Protein 3F75 (pdb70)

InterPro domains:
  IPR000169 Cysteine peptidase, cysteine active site [PS00139] (223-234)
  IPR000668 Peptidase C1A, papain C-terminal [PF00112] (205-420)
  IPR000668 Peptidase C1A, papain C-terminal [PR00705] (223-238)
  IPR000668 Peptidase C1A, papain C-terminal [PR00705] (365-375)
  IPR000668 Peptidase C1A, papain C-terminal [PR00705] (382-388)
  IPR000668 Peptidase C1A, papain C-terminal [SM00645] (205-421)
  IPR013128 Peptidase C1A [PTHR12411] (111-412)
  IPR013201 Cathepsin propeptide inhibitor domain (I29) [PF08246] (117-173)
  IPR013201 Cathepsin propeptide inhibitor domain (I29) [SM00848] (117-173)
  IPR025660 Cysteine peptidase, histidine active site [PS00639] (363-373)
  IPR025661 Cysteine peptidase, asparagine active site [PS00640] (382-401)
  IPR038765 Papain-like cysteine peptidase superfamily [SSF54001] (110-421)
  IPR039417 Papain-like cysteine endopeptidase [cd02248] (206-420)

CATH classification: 3.90.70.10

Secondary structure (DSSP, 8-state):
--GGGS-S-EEHHHHT--PPP-B--SSS-HHHHHHHHHHHHHHHHHHS----B-HHHHHHH-GGGT--GGG-B-HHHHHHHHHHHT-B-BTTTS---SS-----GGGS---B--SEEEEPPSS-HHHHHHHHHHS-EEEEE---SHHHHTEEEEEE---------EEEEEEEEEEETTTTEEEEEEE-SB-TTSTBTTEEEEES-S-TT-GGGTTSS-EEEE-/--HHHHHHHHHHHHHHHT---SSHHHHHHHHHHHHHHHHHHHHHHTS--SEEE---TTTT--HHHHHHHS--B--

Organism: Toxoplasma gondii (NCBI:txid5811)

Sequence (298 aa):
VLPSELPAGVDWRSRGCVTPVKDQRDDCGSCWAFSTTGALEGAHCAKTGKLVSLSEQELMDCSRAEGNQSCSGGEMNDAFQYVLDSGGICSEDAYPYLARDEECRAQSCEKVVKILGFKDVPRRSEAAMKAALAKSPVSIAIEADQMPFQFYHEGVFDASCGTDLDHGVLLVGYGTDKESKKDFWIMKNSWGTGWGRDGYMYMAMHKGEEGQCGLLLDASFPVMWKEAHFQDAFSSFQAMYAKSYATEEEKQRRYAIFKNNLVYIHTHNQQGYSYSLKMNHFGDLSRDEFRRKYLGFKK

Radius of gyration: 19.29 Å; Cα contacts (8 Å, |Δi|>4): 689; chains: 2; bounding box: 53×32×61 Å

B-factor: mean 20.44, std 8.4, range [4.08, 55.64]

Nearest PDB structures (foldseek):
  3f75-assembly1_A  TM=1.005E+00  e=5.964E-56  Toxoplasma gondii RH
  3hha-assembly2_B  TM=9.569E-01  e=5.686E-32  Homo sapiens
  2yj9-assembly1_A  TM=9.434E-01  e=2.733E-32  Homo sapiens
  8qkb-assembly1_C  TM=9.410E-01  e=6.497E-32  Homo sapiens
  3iv2-assembly2_B  TM=9.292E-01  e=2.707E-30  Homo sapiens

Foldseek 3Di:
DPLVPFDQKFFLVVVVQADAAAALPQFQQQQLVLQQRQQQWLVCLVPVDGFAFESLLLLQPQVVLPAHRRVYDHNQSSQVVCAVVFATFGCVQHPHDSDYDHHDRVSGDGDTGFPHKWWQPAQDLSSVSVVLSRTKKKFWFDQPDPCNVAAAEDEAEDDAAQPTRGIWIWRMWHADPVVRFTWTKIAGNRALVHYPRRIHTYGRPPGRLGGRSGRPTMMHTHD/DDVVVLVVVVVVLCVVLVDDDPDPVLVVLLSVQLVVQVVVQVVVQVPDDPDHDDDDNCSSPDPVRCVVPVDDDDD

Structure (mmCIF, N/CA/C/O backbone):
data_3F75
#
_entry.id   3F75
#
_cell.length_a   65.621
_cell.length_b   65.621
_cell.length_c   149.772
_cell.angle_alpha   90.00
_cell.angle_beta   90.00
_cell.angle_gamma   90.00
#
_symmetry.space_group_name_H-M   'P 43 21 2'
#
loop_
_entity.id
_entity.type
_entity.pdbx_description
1 polymer 'Cathepsin L Protease'
2 polymer 'Cathepsin L Propeptide'
3 non-polymer 'CHLORIDE ION'
4 non-polymer 'BROMIDE ION'
5 non-polymer 1,2-ETHANEDIOL
6 water water
#
loop_
_atom_site.group_PDB
_atom_site.id
_atom_site.type_symbol
_atom_site.label_atom_id
_atom_site.label_alt_id
_atom_site.label_comp_id
_atom_site.label_asym_id
_atom_site.label_entity_id
_atom_site.label_seq_id
_atom_site.pdbx_PDB_ins_code
_atom_site.Cartn_x
_atom_site.Cartn_y
_atom_site.Cartn_z
_atom_site.occupancy
_atom_site.B_iso_or_equiv
_atom_site.auth_seq_id
_atom_site.auth_comp_id
_atom_site.auth_asym_id
_atom_site.auth_atom_id
_atom_site.pdbx_PDB_model_num
ATOM 1 N N . VAL A 1 2 ? 29.493 19.038 67.014 1.00 45.20 2 VAL A N 1
ATOM 2 C CA . VAL A 1 2 ? 30.362 20.127 66.479 1.00 44.79 2 VAL A CA 1
ATOM 3 C C . VAL A 1 2 ? 31.842 19.815 66.748 1.00 43.78 2 VAL A C 1
ATOM 4 O O . VAL A 1 2 ? 32.686 20.069 65.886 1.00 45.01 2 VAL A O 1
ATOM 8 N N . LEU A 1 3 ? 32.157 19.267 67.926 1.00 41.14 3 LEU A N 1
ATOM 9 C CA . LEU A 1 3 ? 33.540 18.860 68.225 1.00 38.69 3 LEU A CA 1
ATOM 10 C C . LEU A 1 3 ? 33.922 17.680 67.329 1.00 35.68 3 LEU A C 1
ATOM 11 O O . LEU A 1 3 ? 33.095 16.797 67.091 1.00 34.35 3 LEU A O 1
ATOM 16 N N . PRO A 1 4 ? 35.172 17.660 66.826 1.00 32.66 4 PRO A N 1
ATOM 17 C CA . PRO A 1 4 ? 35.555 16.632 65.840 1.00 30.62 4 PRO A CA 1
ATOM 18 C C . PRO A 1 4 ? 35.537 15.223 66.425 1.00 27.73 4 PRO A C 1
ATOM 19 O O . PRO A 1 4 ? 35.240 14.263 65.714 1.00 24.32 4 PRO A O 1
ATOM 23 N N . SER A 1 5 ? 35.837 15.113 67.720 1.00 27.06 5 SER A N 1
ATOM 24 C CA . SER A 1 5 ? 35.727 13.848 68.446 1.00 27.62 5 SER A CA 1
ATOM 25 C C . SER A 1 5 ? 34.300 13.302 68.408 1.00 26.71 5 SER A C 1
ATOM 26 O O . SER A 1 5 ? 34.091 12.086 68.426 1.00 28.65 5 SER A O 1
ATOM 29 N N . GLU A 1 6 ? 33.325 14.205 68.341 1.00 24.05 6 GLU A N 1
ATOM 30 C CA . GLU A 1 6 ? 31.920 13.827 68.291 1.00 23.32 6 GLU A CA 1
ATOM 31 C C . GLU A 1 6 ? 31.494 13.324 66.911 1.00 23.42 6 GLU A C 1
ATOM 32 O O . GLU A 1 6 ? 30.429 12.725 66.780 1.00 25.56 6 GLU A O 1
ATOM 38 N N . LEU A 1 7 ? 32.312 13.565 65.892 1.00 19.64 7 LEU A N 1
ATOM 39 C CA . LEU A 1 7 ? 32.057 13.024 64.559 1.00 19.71 7 LEU A CA 1
ATOM 40 C C . LEU A 1 7 ? 32.627 11.611 64.467 1.00 19.25 7 LEU A C 1
ATOM 41 O O . LEU A 1 7 ? 33.673 11.334 65.029 1.00 18.65 7 LEU A O 1
ATOM 46 N N . PRO A 1 8 ? 31.948 10.713 63.752 1.00 19.02 8 PRO A N 1
ATOM 47 C CA . PRO A 1 8 ? 32.544 9.394 63.574 1.00 20.30 8 PRO A CA 1
ATOM 48 C C . PRO A 1 8 ? 33.873 9.400 62.788 1.00 20.08 8 PRO A C 1
ATOM 49 O O . PRO A 1 8 ? 34.112 10.286 61.960 1.00 19.15 8 PRO A O 1
ATOM 53 N N . ALA A 1 9 ? 34.722 8.408 63.072 1.00 19.25 9 ALA A N 1
ATOM 54 C CA . ALA A 1 9 ? 35.964 8.192 62.326 1.00 18.65 9 ALA A CA 1
ATOM 55 C C . ALA A 1 9 ? 35.702 8.022 60.823 1.00 17.24 9 ALA A C 1
ATOM 56 O O . ALA A 1 9 ? 36.422 8.548 59.991 1.00 18.44 9 ALA A O 1
ATOM 58 N N . GLY A 1 10 ? 34.670 7.260 60.487 1.00 17.68 10 GLY A N 1
ATOM 59 C CA . GLY A 1 10 ? 34.244 7.102 59.105 1.00 18.16 10 GLY A CA 1
ATOM 60 C C . GLY A 1 10 ? 32.743 7.271 58.934 1.00 18.14 10 GLY A C 1
ATOM 61 O O . GLY A 1 10 ? 31.957 7.105 59.881 1.00 15.18 10 GLY A O 1
ATOM 62 N N . VAL A 1 11 ? 32.354 7.584 57.704 1.00 16.58 11 VAL A N 1
ATOM 63 C CA . VAL A 1 11 ? 30.962 7.561 57.311 1.00 14.47 11 VAL A CA 1
ATOM 64 C C . VAL A 1 11 ? 30.894 6.956 55.932 1.00 15.11 11 VAL A C 1
ATOM 65 O O . VAL A 1 11 ? 31.666 7.328 55.051 1.00 14.63 11 VAL A O 1
ATOM 69 N N . ASP A 1 12 ? 29.973 6.018 55.746 1.00 13.02 12 ASP A N 1
ATOM 70 C CA . ASP A 1 12 ? 29.693 5.500 54.414 1.00 13.39 12 ASP A CA 1
ATOM 71 C C . ASP A 1 12 ? 28.207 5.164 54.311 1.00 14.79 12 ASP A C 1
ATOM 72 O O . ASP A 1 12 ? 27.763 4.148 54.825 1.00 14.31 12 ASP A O 1
ATOM 77 N N . TRP A 1 13 ? 27.445 6.045 53.654 1.00 15.41 13 TRP A N 1
ATOM 78 C CA . TRP A 1 13 ? 26.008 5.854 53.479 1.00 15.39 13 TRP A CA 1
ATOM 79 C C . TRP A 1 13 ? 25.668 4.622 52.625 1.00 15.26 13 TRP A C 1
ATOM 80 O O . TRP A 1 13 ? 24.581 4.046 52.738 1.00 18.24 13 TRP A O 1
ATOM 91 N N . ARG A 1 14 ? 26.616 4.180 51.814 1.00 17.04 14 ARG A N 1
ATOM 92 C CA . ARG A 1 14 ? 26.421 2.973 51.030 1.00 16.95 14 ARG A CA 1
ATOM 93 C C . ARG A 1 14 ? 26.155 1.779 51.925 1.00 18.55 14 ARG A C 1
ATOM 94 O O . ARG A 1 14 ? 25.210 1.020 51.678 1.00 16.67 14 ARG A O 1
ATOM 102 N N . SER A 1 15 ? 26.969 1.613 52.971 1.00 17.85 15 SER A N 1
ATOM 103 C CA . SER A 1 15 ? 26.843 0.431 53.818 1.00 17.42 15 SER A CA 1
ATOM 104 C C . SER A 1 15 ? 25.720 0.614 54.844 1.00 20.27 15 SER A C 1
ATOM 105 O O . SER A 1 15 ? 25.356 -0.331 55.535 1.00 21.40 15 SER A O 1
ATOM 108 N N . ARG A 1 16 ? 25.175 1.824 54.944 1.00 20.40 16 ARG A N 1
ATOM 109 C CA . ARG A 1 16 ? 23.947 2.048 55.720 1.00 22.25 16 ARG A CA 1
ATOM 110 C C . ARG A 1 16 ? 22.699 1.710 54.893 1.00 21.10 16 ARG A C 1
ATOM 111 O O . ARG A 1 16 ? 21.609 1.604 55.444 1.00 24.16 16 ARG A O 1
ATOM 119 N N . GLY A 1 17 ? 22.863 1.576 53.574 1.00 19.87 17 GLY A N 1
ATOM 120 C CA . GLY A 1 17 ? 21.779 1.207 52.658 1.00 18.98 17 GLY A CA 1
ATOM 121 C C . GLY A 1 17 ? 21.046 2.390 52.044 1.00 18.65 17 GLY A C 1
ATOM 122 O O . GLY A 1 17 ? 19.934 2.241 51.552 1.00 17.88 17 GLY A O 1
ATOM 123 N N . CYS A 1 18 ? 21.675 3.566 52.057 1.00 17.51 18 CYS A N 1
ATOM 124 C CA . CYS A 1 18 ? 21.030 4.786 51.634 1.00 18.60 18 CYS A CA 1
ATOM 125 C C . CYS A 1 18 ? 21.551 5.320 50.310 1.00 18.12 18 CYS A C 1
ATOM 126 O O . CYS A 1 18 ? 21.378 6.497 50.026 1.00 19.77 18 CYS A O 1
ATOM 129 N N . VAL A 1 19 ? 22.183 4.470 49.504 1.00 18.62 19 VAL A N 1
ATOM 130 C CA . VAL A 1 19 ? 22.699 4.901 48.199 1.00 16.50 19 VAL A CA 1
ATOM 131 C C . VAL A 1 19 ? 22.250 3.952 47.090 1.00 17.08 19 VAL A C 1
ATOM 132 O O . VAL A 1 19 ? 22.474 2.744 47.155 1.00 17.61 19 VAL A O 1
ATOM 136 N N . THR A 1 20 ? 21.597 4.504 46.073 1.00 20.49 20 THR A N 1
ATOM 137 C CA . THR A 1 20 ? 21.144 3.697 44.940 1.00 18.64 20 THR A CA 1
ATOM 138 C C . THR A 1 20 ? 22.350 3.250 44.114 1.00 19.52 20 THR A C 1
ATOM 139 O O . THR A 1 20 ? 23.449 3.820 44.245 1.00 20.54 20 THR A O 1
ATOM 143 N N . PRO A 1 21 ? 22.162 2.223 43.263 1.00 17.62 21 PRO A N 1
ATOM 144 C CA . PRO A 1 21 ? 23.279 1.784 42.438 1.00 19.53 21 PRO A CA 1
ATOM 145 C C . PRO A 1 21 ? 23.778 2.916 41.574 1.00 18.84 21 PRO A C 1
ATOM 146 O O . PRO A 1 21 ? 23.029 3.859 41.297 1.00 22.05 21 PRO A O 1
ATOM 150 N N . VAL A 1 22 ? 25.023 2.831 41.146 1.00 16.66 22 VAL A N 1
ATOM 151 C CA . VAL A 1 22 ? 25.602 3.891 40.327 1.00 16.43 22 VAL A CA 1
ATOM 152 C C . VAL A 1 22 ? 24.836 4.030 38.997 1.00 15.91 22 VAL A C 1
ATOM 153 O O . VAL A 1 22 ? 24.499 3.029 38.359 1.00 19.92 22 VAL A O 1
ATOM 157 N N . LYS A 1 23 ? 24.547 5.267 38.621 1.00 16.45 23 LYS A N 1
ATOM 158 C CA . LYS A 1 23 ? 23.816 5.583 37.393 1.00 17.86 23 LYS A CA 1
ATOM 159 C C . LYS A 1 23 ? 24.770 6.175 36.325 1.00 19.39 23 LYS A C 1
ATOM 160 O O . LYS A 1 23 ? 25.948 6.479 36.607 1.00 15.05 23 LYS A O 1
ATOM 166 N N . ASP A 1 24 ? 24.263 6.309 35.097 1.00 18.68 24 ASP A N 1
ATOM 167 C CA . ASP A 1 24 ? 25.066 6.796 33.983 1.00 18.87 24 ASP A CA 1
ATOM 168 C C . ASP A 1 24 ? 24.319 7.850 33.176 1.00 19.08 24 ASP A C 1
ATOM 169 O O . ASP A 1 24 ? 23.332 7.548 32.483 1.00 16.63 24 ASP A O 1
ATOM 174 N N . GLN A 1 25 ? 24.806 9.082 33.262 1.00 16.36 25 GLN A N 1
ATOM 175 C CA . GLN A 1 25 ? 24.198 10.213 32.547 1.00 17.02 25 GLN A CA 1
ATOM 176 C C . GLN A 1 25 ? 24.375 10.094 31.029 1.00 18.52 25 GLN A C 1
ATOM 177 O O . GLN A 1 25 ? 23.585 10.644 30.271 1.00 19.72 25 GLN A O 1
ATOM 183 N N . ARG A 1 26 ? 25.399 9.360 30.593 1.00 16.99 26 ARG A N 1
ATOM 184 C CA . ARG A 1 26 ? 25.708 9.212 29.164 1.00 19.16 26 ARG A CA 1
ATOM 185 C C . ARG A 1 26 ? 26.000 10.585 28.542 1.00 17.81 26 ARG A C 1
ATOM 186 O O . ARG A 1 26 ? 26.467 11.475 29.235 1.00 17.13 26 ARG A O 1
ATOM 194 N N A ASP A 1 27 ? 25.788 10.749 27.239 0.50 18.28 27 ASP A N 1
ATOM 195 N N B ASP A 1 27 ? 25.649 10.733 27.270 0.50 20.23 27 ASP A N 1
ATOM 196 C CA A ASP A 1 27 ? 26.232 11.957 26.546 0.50 16.82 27 ASP A CA 1
ATOM 197 C CA B ASP A 1 27 ? 26.026 11.857 26.447 0.50 20.17 27 ASP A CA 1
ATOM 198 C C A ASP A 1 27 ? 25.189 13.068 26.658 0.50 18.77 27 ASP A C 1
ATOM 199 C C B ASP A 1 27 ? 25.067 13.024 26.661 0.50 20.69 27 ASP A C 1
ATOM 200 O O A ASP A 1 27 ? 24.572 13.473 25.673 0.50 20.01 27 ASP A O 1
ATOM 201 O O B ASP A 1 27 ? 24.361 13.428 25.735 0.50 22.03 27 ASP A O 1
ATOM 210 N N 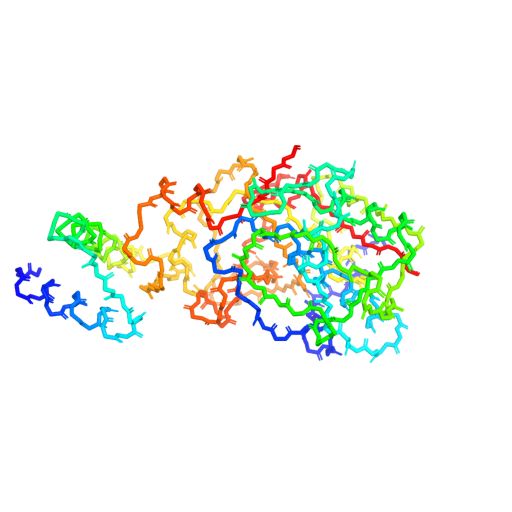. CYS A 1 28 ? 25.029 13.558 27.879 1.00 19.17 28 CYS A N 1
ATOM 211 C CA . CYS A 1 28 ? 24.066 14.603 28.207 1.00 18.54 28 CYS A CA 1
ATOM 212 C C . CYS A 1 28 ? 24.604 15.316 29.440 1.00 19.05 28 CYS A C 1
ATOM 213 O O . CYS A 1 28 ? 25.063 14.653 30.395 1.00 20.73 28 CYS A O 1
ATOM 216 N N . GLY A 1 29 ? 24.583 16.647 29.424 1.00 18.23 29 GLY A N 1
ATOM 217 C CA . GLY A 1 29 ? 25.162 17.449 30.520 1.00 19.71 29 GLY A CA 1
ATOM 218 C C . GLY A 1 29 ? 24.246 17.511 31.731 1.00 18.83 29 GLY A C 1
ATOM 219 O O . GLY A 1 29 ? 23.892 18.601 32.190 1.00 24.31 29 GLY A O 1
ATOM 220 N N . SER A 1 30 ? 23.866 16.343 32.249 1.00 20.18 30 SER A N 1
ATOM 221 C CA . SER A 1 30 ? 22.802 16.234 33.256 1.00 18.45 30 SER A CA 1
ATOM 222 C C . SER A 1 30 ? 23.352 15.916 34.653 1.00 18.70 30 SER A C 1
ATOM 223 O O . SER A 1 30 ? 22.588 15.552 35.552 1.00 18.58 30 SER A O 1
ATOM 226 N N . CYS A 1 31 ? 24.657 16.092 34.860 1.00 17.87 31 CYS A N 1
ATOM 227 C CA . CYS A 1 31 ? 25.278 15.671 36.132 1.00 19.03 31 CYS A CA 1
ATOM 228 C C . CYS A 1 31 ? 24.557 16.296 37.330 1.00 19.35 31 CYS A C 1
ATOM 229 O O . CYS A 1 31 ? 24.337 15.639 38.349 1.00 17.81 31 CYS A O 1
ATOM 232 N N . TRP A 1 32 ? 24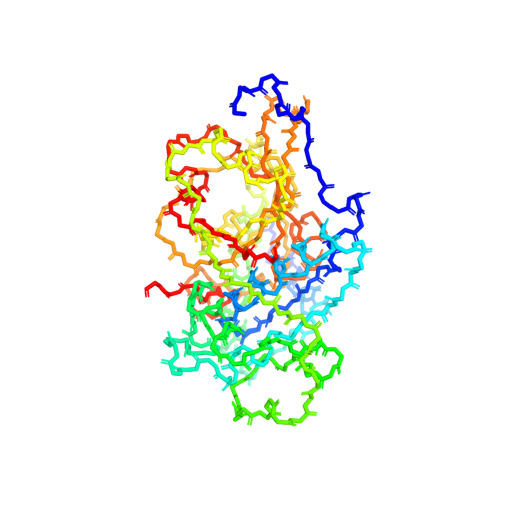.178 17.564 37.184 1.00 18.92 32 TRP A N 1
ATOM 233 C CA . TRP A 1 32 ? 23.499 18.313 38.250 1.00 18.89 32 TRP A CA 1
ATOM 234 C C . TRP A 1 32 ? 22.232 17.586 38.757 1.00 18.53 32 TRP A C 1
ATOM 235 O O . TRP A 1 32 ? 21.926 17.588 39.954 1.00 18.25 32 TRP A O 1
ATOM 246 N N . ALA A 1 33 ? 21.511 16.950 37.840 1.00 18.92 33 ALA A N 1
ATOM 247 C CA . ALA A 1 33 ? 20.291 16.216 38.181 1.00 16.48 33 ALA A CA 1
ATOM 248 C C . ALA A 1 33 ? 20.603 14.952 38.962 1.00 16.19 33 ALA A C 1
ATOM 249 O O . ALA A 1 33 ? 19.886 14.610 39.888 1.00 16.37 33 ALA A O 1
ATOM 251 N N . PHE A 1 34 ? 21.679 14.259 38.583 1.00 16.01 34 PHE A N 1
ATOM 252 C CA . PHE A 1 34 ? 22.112 13.060 39.299 1.00 16.02 34 PHE A CA 1
ATOM 253 C C . PHE A 1 34 ? 22.638 13.374 40.690 1.00 18.23 34 PHE A C 1
ATOM 254 O O . PHE A 1 34 ? 22.391 12.627 41.637 1.00 18.36 34 PHE A O 1
ATOM 262 N N . SER A 1 35 ? 23.380 14.470 40.816 1.00 17.83 35 SER A N 1
ATOM 263 C CA . SER A 1 35 ? 23.850 14.906 42.129 1.00 17.76 35 SER A CA 1
ATOM 264 C C . SER A 1 35 ? 22.643 15.193 43.036 1.00 19.54 35 SER A C 1
ATOM 265 O O . SER A 1 35 ? 22.637 14.803 44.220 1.00 19.28 35 SER A O 1
ATOM 268 N N . THR A 1 36 ? 21.622 15.859 42.472 1.00 19.15 36 THR A N 1
ATOM 269 C CA . THR A 1 36 ? 20.402 16.190 43.209 1.00 16.80 36 THR A CA 1
ATOM 270 C C . THR A 1 36 ? 19.618 14.945 43.633 1.00 18.15 36 THR A C 1
ATOM 271 O O . THR A 1 36 ? 19.253 14.797 44.808 1.00 16.81 36 THR A O 1
ATOM 275 N N . THR A 1 37 ? 19.328 14.049 42.688 1.00 18.57 37 THR A N 1
ATOM 276 C CA . THR A 1 37 ? 18.579 12.855 43.048 1.00 16.46 37 THR A CA 1
ATOM 277 C C . THR A 1 37 ? 19.347 12.024 44.081 1.00 18.40 37 THR A C 1
ATOM 278 O O . THR A 1 37 ? 18.744 11.499 45.013 1.00 16.69 37 THR A O 1
ATOM 282 N N . GLY A 1 38 ? 20.670 11.937 43.954 1.00 19.67 38 GLY A N 1
ATOM 283 C CA . GLY A 1 38 ? 21.461 11.170 44.918 1.00 17.68 38 GLY A CA 1
ATOM 284 C C . GLY A 1 38 ? 21.353 11.765 46.315 1.00 18.57 38 GLY A C 1
ATOM 285 O O . GLY A 1 38 ? 21.230 11.041 47.299 1.00 17.01 38 GLY A O 1
ATOM 286 N N . ALA A 1 39 ? 21.361 13.092 46.408 1.00 19.06 39 ALA A N 1
ATOM 287 C CA . ALA A 1 39 ? 21.235 13.750 47.711 1.00 20.70 39 ALA A CA 1
ATOM 288 C C . ALA A 1 39 ? 19.837 13.512 48.287 1.00 20.32 39 ALA A C 1
ATOM 289 O O . ALA A 1 39 ? 19.685 13.294 49.483 1.00 19.20 39 ALA A O 1
ATOM 291 N N . LEU A 1 40 ? 18.821 13.545 47.430 1.00 20.11 40 LEU A N 1
ATOM 292 C CA . LEU A 1 40 ? 17.448 13.348 47.876 1.00 19.41 40 LEU A CA 1
ATOM 293 C C . LEU A 1 40 ? 17.214 11.884 48.275 1.00 20.36 40 LEU A C 1
ATOM 294 O O . LEU A 1 40 ? 16.554 11.610 49.263 1.00 18.02 40 LEU A O 1
ATOM 299 N N . GLU A 1 41 ? 17.746 10.949 47.492 1.00 17.57 41 GLU A N 1
ATOM 300 C CA . GLU A 1 41 ? 17.669 9.529 47.825 1.00 18.45 41 GLU A CA 1
ATOM 301 C C . GLU A 1 41 ? 18.263 9.280 49.209 1.00 18.52 41 GLU A C 1
ATOM 302 O O . GLU A 1 41 ? 17.630 8.643 50.065 1.00 15.39 41 GLU A O 1
ATOM 308 N N . GLY A 1 42 ? 19.443 9.851 49.440 1.00 18.26 42 GLY A N 1
ATOM 309 C CA . GLY A 1 42 ? 20.187 9.663 50.689 1.00 19.51 42 GLY A CA 1
ATOM 310 C C . GLY A 1 42 ? 19.563 10.342 51.894 1.00 21.61 42 GLY A C 1
ATOM 311 O O . GLY A 1 42 ? 19.511 9.765 52.980 1.00 20.55 42 GLY A O 1
ATOM 312 N N . ALA A 1 43 ? 19.072 11.559 51.701 1.00 21.95 43 ALA A N 1
ATOM 313 C CA . ALA A 1 43 ? 18.414 12.293 52.781 1.00 20.43 43 ALA A CA 1
ATOM 314 C C . ALA A 1 43 ? 17.082 11.631 53.186 1.00 19.90 43 ALA A C 1
ATOM 315 O O . ALA A 1 43 ? 16.783 11.515 54.374 1.00 18.33 43 ALA A O 1
ATOM 317 N N . HIS A 1 44 ? 16.295 11.193 52.203 1.00 20.27 44 HIS A N 1
ATOM 318 C CA . HIS A 1 44 ? 15.023 10.512 52.481 1.00 21.22 44 HIS A CA 1
ATOM 319 C C . HIS A 1 44 ? 15.229 9.193 53.228 1.00 20.34 44 HIS A C 1
ATOM 320 O O . HIS A 1 44 ? 14.487 8.855 54.155 1.00 17.82 44 HIS A O 1
ATOM 327 N N . CYS A 1 45 ? 16.233 8.443 52.798 1.00 20.18 45 CYS A N 1
ATOM 328 C CA . CYS A 1 45 ? 16.579 7.178 53.431 1.00 21.11 45 CYS A CA 1
ATOM 329 C C . CYS A 1 45 ? 17.156 7.385 54.840 1.00 21.66 45 CYS A C 1
ATOM 330 O O . CYS A 1 45 ? 16.842 6.629 55.773 1.00 21.49 45 CYS A O 1
ATOM 333 N N . ALA A 1 46 ? 17.983 8.416 54.996 1.00 18.41 46 ALA A N 1
ATOM 334 C CA . ALA A 1 46 ? 18.527 8.761 56.306 1.00 19.90 46 ALA A CA 1
ATOM 335 C C . ALA A 1 46 ? 17.402 9.059 57.285 1.00 20.63 46 ALA A C 1
ATOM 336 O O . ALA A 1 46 ? 17.505 8.760 58.466 1.00 21.88 46 ALA A O 1
ATOM 338 N N . LYS A 1 47 ? 16.316 9.640 56.792 1.00 21.07 47 LYS A N 1
ATOM 339 C CA . LYS A 1 47 ? 15.212 10.017 57.653 1.00 23.40 47 LYS A CA 1
ATOM 340 C C . LYS A 1 47 ? 14.228 8.871 57.888 1.00 24.33 47 LYS A C 1
ATOM 341 O O . LYS A 1 47 ? 13.779 8.660 59.012 1.00 25.31 47 LYS A O 1
ATOM 347 N N . THR A 1 48 ? 13.876 8.152 56.829 1.00 23.93 48 THR A N 1
ATOM 348 C CA . THR A 1 48 ? 12.807 7.151 56.898 1.00 22.21 48 THR A CA 1
ATOM 349 C C . THR A 1 48 ? 13.302 5.709 56.876 1.00 22.66 48 THR A C 1
ATOM 350 O O . THR A 1 48 ? 12.550 4.798 57.181 1.00 21.15 48 THR A O 1
ATOM 354 N N . GLY A 1 49 ? 14.550 5.490 56.481 1.00 23.39 49 GLY A N 1
ATOM 355 C CA . GLY A 1 49 ? 15.057 4.129 56.314 1.00 23.53 49 GLY A CA 1
ATOM 356 C C . GLY A 1 49 ? 14.661 3.502 54.984 1.00 23.79 49 GLY A C 1
ATOM 357 O O . GLY A 1 49 ? 15.005 2.359 54.716 1.00 24.76 49 GLY A O 1
ATOM 358 N N . LYS A 1 50 ? 13.963 4.254 54.138 1.00 23.74 50 LYS A N 1
ATOM 359 C CA . LYS A 1 50 ? 13.534 3.755 52.838 1.00 24.37 50 LYS A CA 1
ATOM 360 C C . LYS A 1 50 ? 14.368 4.371 51.723 1.00 22.33 50 LYS A C 1
ATOM 361 O O . LYS A 1 50 ? 14.527 5.588 51.668 1.00 21.88 50 LYS A O 1
ATOM 367 N N . LEU A 1 51 ? 14.884 3.526 50.831 1.00 21.55 51 LEU A N 1
ATOM 368 C CA . LEU A 1 51 ? 15.640 4.000 49.662 1.00 20.24 51 LEU A CA 1
ATOM 369 C C . LEU A 1 51 ? 14.768 3.913 48.424 1.00 18.20 51 LEU A C 1
ATOM 370 O O . LEU A 1 51 ? 14.363 2.825 48.031 1.00 19.04 51 LEU A O 1
ATOM 375 N N . VAL A 1 52 ? 14.472 5.065 47.828 1.00 19.06 52 VAL A N 1
ATOM 376 C CA . VAL A 1 52 ? 13.696 5.146 46.600 1.00 20.36 52 VAL A CA 1
ATOM 377 C C . VAL A 1 52 ? 14.533 5.864 45.546 1.00 19.34 52 VAL A C 1
ATOM 378 O O . VAL A 1 52 ? 14.992 6.986 45.774 1.00 23.86 52 VAL A O 1
ATOM 382 N N . SER A 1 53 ? 14.743 5.220 44.404 1.00 18.93 53 SER A N 1
ATOM 383 C CA . SER A 1 53 ? 15.497 5.826 43.314 1.00 20.00 53 SER A CA 1
ATOM 384 C C . SER A 1 53 ? 14.619 6.857 42.609 1.00 20.45 53 SER A C 1
ATOM 385 O O . SER A 1 53 ? 13.466 6.570 42.252 1.00 16.51 53 SER A O 1
ATOM 388 N N . LEU A 1 54 ? 15.169 8.049 42.397 1.00 19.97 54 LEU A N 1
ATOM 389 C CA . LEU A 1 54 ? 14.369 9.196 41.957 1.00 20.67 54 LEU A CA 1
ATOM 390 C C . LEU A 1 54 ? 14.722 9.618 40.535 1.00 21.69 54 LEU A C 1
ATOM 391 O O . LEU A 1 54 ? 15.736 9.179 39.977 1.00 18.71 54 LEU A O 1
ATOM 396 N N . SER A 1 55 ? 13.881 10.485 39.970 1.00 20.59 55 SER A N 1
ATOM 397 C CA . SER A 1 55 ? 13.925 10.831 38.543 1.00 19.93 55 SER A CA 1
ATOM 398 C C . SER A 1 55 ? 14.822 12.038 38.232 1.00 20.80 55 SER A C 1
ATOM 399 O O . SER A 1 55 ? 14.509 13.170 38.609 1.00 24.56 55 SER A O 1
ATOM 402 N N . GLU A 1 56 ? 15.920 11.797 37.513 1.00 20.02 56 GLU A N 1
ATOM 403 C CA . GLU A 1 56 ? 16.731 12.890 36.969 1.00 19.12 56 GLU A CA 1
ATOM 404 C C . GLU A 1 56 ? 16.015 13.549 35.782 1.00 19.02 56 GLU A C 1
ATOM 405 O O . GLU A 1 56 ? 16.158 14.746 35.561 1.00 19.50 56 GLU A O 1
ATOM 411 N N . GLN A 1 57 ? 15.279 12.750 35.005 1.00 19.71 57 GLN A N 1
ATOM 412 C CA . GLN A 1 57 ? 14.658 13.237 33.769 1.00 19.58 57 GLN A CA 1
ATOM 413 C C . GLN A 1 57 ? 13.605 14.306 34.085 1.00 20.72 57 GLN A C 1
ATOM 414 O O . GLN A 1 57 ? 13.469 15.291 33.355 1.00 21.22 57 GLN A O 1
ATOM 420 N N . GLU A 1 58 ? 12.879 14.113 35.185 1.00 20.13 58 GLU A N 1
ATOM 421 C CA . GLU A 1 58 ? 11.894 15.086 35.633 1.00 22.24 58 GLU A CA 1
ATOM 422 C C . GLU A 1 58 ? 12.593 16.420 35.895 1.00 21.59 58 GLU A C 1
ATOM 423 O O . GLU A 1 58 ? 12.138 17.475 35.458 1.00 20.13 58 GLU A O 1
ATOM 429 N N . LEU A 1 59 ? 13.712 16.370 36.600 1.00 20.04 59 LEU A N 1
ATOM 430 C CA . LEU A 1 59 ? 14.449 17.597 36.898 1.00 19.35 59 LEU A CA 1
ATOM 431 C C . LEU A 1 59 ? 14.835 18.286 35.595 1.00 20.13 59 LEU A C 1
ATOM 432 O O . LEU A 1 59 ? 14.612 19.478 35.429 1.00 21.20 59 LEU A O 1
ATOM 437 N N . MET A 1 60 ? 15.364 17.511 34.651 1.00 20.10 60 MET A N 1
ATOM 438 C CA . MET A 1 60 ? 15.802 18.057 33.376 1.00 20.10 60 MET A CA 1
ATOM 439 C C . MET A 1 60 ? 14.658 18.697 32.607 1.00 20.62 60 MET A C 1
ATOM 440 O O . MET A 1 60 ? 14.802 19.807 32.112 1.00 17.09 60 MET A O 1
ATOM 445 N N . ASP A 1 61 ? 13.541 17.978 32.505 1.00 21.17 61 ASP A N 1
ATOM 446 C CA . ASP A 1 61 ? 12.408 18.401 31.696 1.00 22.03 61 ASP A CA 1
ATOM 447 C C . ASP A 1 61 ? 11.641 19.556 32.333 1.00 22.78 61 ASP A C 1
ATOM 448 O O . ASP A 1 61 ? 11.123 20.415 31.622 1.00 22.87 61 ASP A O 1
ATOM 453 N N . CYS A 1 62 ? 11.578 19.581 33.663 1.00 21.28 62 CYS A N 1
ATOM 454 C CA . CYS A 1 62 ? 10.599 20.421 34.364 1.00 21.70 62 CYS A CA 1
ATOM 455 C C . CYS A 1 62 ? 11.133 21.614 35.174 1.00 22.21 62 CYS A C 1
ATOM 456 O O . CYS A 1 62 ? 10.334 22.431 35.638 1.00 17.63 62 CYS A O 1
ATOM 459 N N . SER A 1 63 ? 12.449 21.727 35.343 1.00 18.45 63 SER A N 1
ATOM 460 C CA . SER A 1 63 ? 13.028 22.779 36.199 1.00 20.23 63 SER A CA 1
ATOM 461 C C . SER A 1 63 ? 13.646 23.961 35.446 1.00 19.71 63 SER A C 1
ATOM 462 O O . SER A 1 63 ? 14.478 24.680 36.007 1.00 18.97 63 SER A O 1
ATOM 465 N N . ARG A 1 64 ? 13.227 24.207 34.207 1.00 18.62 64 ARG A N 1
ATOM 466 C CA . ARG A 1 64 ? 13.832 25.301 33.433 1.00 19.27 64 ARG A CA 1
ATOM 467 C C . ARG A 1 64 ? 13.476 26.660 34.044 1.00 20.35 64 ARG A C 1
ATOM 468 O O . ARG A 1 64 ? 14.297 27.581 34.028 1.00 19.87 64 ARG A O 1
ATOM 476 N N . ALA A 1 65 ? 12.276 26.766 34.627 1.00 19.83 65 ALA A N 1
ATOM 477 C CA . ALA A 1 65 ? 11.858 27.988 35.319 1.00 21.65 65 ALA A CA 1
ATOM 478 C C . ALA A 1 65 ? 12.850 28.376 36.411 1.00 23.80 65 ALA A C 1
ATOM 479 O O . ALA A 1 65 ? 13.104 29.557 36.626 1.00 24.55 65 ALA A O 1
ATOM 481 N N . GLU A 1 66 ? 13.422 27.381 37.090 1.00 24.69 66 GLU A N 1
ATOM 482 C CA . GLU A 1 66 ? 14.373 27.634 38.179 1.00 25.25 66 GLU A CA 1
ATOM 483 C C . GLU A 1 66 ? 15.806 27.880 37.699 1.00 24.40 66 GLU A C 1
ATOM 484 O O . GLU A 1 66 ? 16.678 28.168 38.512 1.00 23.39 66 GLU A O 1
ATOM 490 N N . GLY A 1 67 ? 16.049 27.763 36.391 1.00 23.60 67 GLY A N 1
ATOM 491 C CA . GLY A 1 67 ? 17.351 28.107 35.815 1.00 22.99 67 GLY A CA 1
ATOM 492 C C . GLY A 1 67 ? 18.111 26.976 35.134 1.00 23.88 67 GLY A C 1
ATOM 493 O O . GLY A 1 67 ? 19.111 27.217 34.476 1.00 22.19 67 GLY A O 1
ATOM 494 N N . ASN A 1 68 ? 17.638 25.748 35.275 1.00 22.74 68 ASN A N 1
ATOM 495 C CA . ASN A 1 68 ? 18.332 24.605 34.700 1.00 24.65 68 ASN A CA 1
ATOM 496 C C . ASN A 1 68 ? 18.017 24.462 33.220 1.00 26.90 68 ASN A C 1
ATOM 497 O O . ASN A 1 68 ? 16.965 24.931 32.747 1.00 24.97 68 ASN A O 1
ATOM 502 N N . GLN A 1 69 ? 18.945 23.836 32.495 1.00 25.34 69 GLN A N 1
ATOM 503 C CA . GLN A 1 69 ? 18.844 23.704 31.046 1.00 25.62 69 GLN A CA 1
ATOM 504 C C . GLN A 1 69 ? 19.074 22.271 30.568 1.00 26.20 69 GLN A C 1
ATOM 505 O O . GLN A 1 69 ? 19.738 22.051 29.550 1.00 26.41 69 GLN A O 1
ATOM 511 N N . SER A 1 70 ? 18.524 21.304 31.300 1.00 23.90 70 SER A N 1
ATOM 512 C CA . SER A 1 70 ? 18.514 19.907 30.865 1.00 23.11 70 SER A CA 1
ATOM 513 C C . SER A 1 70 ? 19.938 19.419 30.504 1.00 22.10 70 SER A C 1
ATOM 514 O O . SER A 1 70 ? 20.849 19.558 31.325 1.00 19.49 70 SER A O 1
ATOM 517 N N . CYS A 1 71 ? 20.131 18.866 29.303 1.00 19.85 71 CYS A N 1
ATOM 518 C CA . CYS A 1 71 ? 21.440 18.344 28.877 1.00 20.68 71 CYS A CA 1
ATOM 519 C C . CYS A 1 71 ? 22.472 19.442 28.601 1.00 20.54 71 CYS A C 1
ATOM 520 O O . CYS A 1 71 ? 23.654 19.140 28.386 1.00 21.32 71 CYS A O 1
ATOM 523 N N . SER A 1 72 ? 22.034 20.701 28.573 1.00 18.43 72 SER A N 1
ATOM 524 C CA . SER A 1 72 ? 22.955 21.822 28.417 1.00 20.72 72 SER A CA 1
ATOM 525 C C . SER A 1 72 ? 23.494 22.332 29.740 1.00 22.68 72 SER A C 1
ATOM 526 O O . SER A 1 72 ? 24.264 23.280 29.749 1.00 25.22 72 SER A O 1
ATOM 529 N N . GLY A 1 73 ? 23.081 21.723 30.853 1.00 20.67 73 GLY A N 1
ATOM 530 C CA . GLY A 1 73 ? 23.689 22.003 32.145 1.00 21.36 73 GLY A CA 1
ATOM 531 C C . GLY A 1 73 ? 22.724 22.634 33.123 1.00 23.21 73 GLY A C 1
ATOM 532 O O . GLY A 1 73 ? 21.628 23.045 32.746 1.00 21.98 73 GLY A O 1
ATOM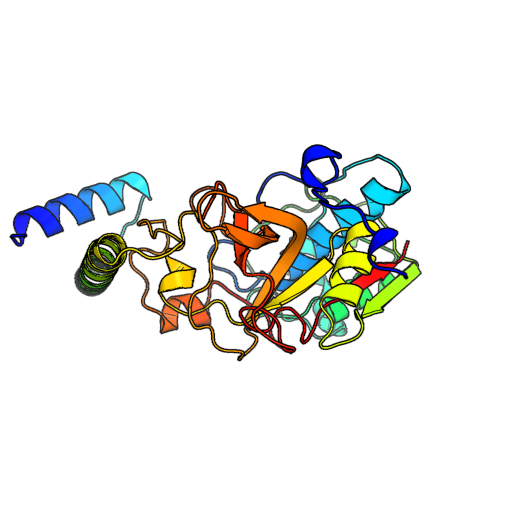 533 N N . GLY A 1 74 ? 23.136 22.687 34.390 1.00 24.39 74 GLY A N 1
ATOM 534 C CA . GLY A 1 74 ? 22.281 23.168 35.473 1.00 22.99 74 GLY A CA 1
ATOM 535 C C . GLY A 1 74 ? 23.012 23.150 36.803 1.00 24.29 74 GLY A C 1
ATOM 536 O O . GLY A 1 74 ? 24.226 22.968 36.850 1.00 24.93 74 GLY A O 1
ATOM 537 N N . GLU A 1 75 ? 22.284 23.346 37.893 1.00 22.94 75 GLU A N 1
ATOM 538 C CA . GLU A 1 75 ? 22.907 23.313 39.203 1.00 23.64 75 GLU A CA 1
ATOM 539 C C . GLU A 1 75 ? 21.984 22.747 40.271 1.00 23.11 75 GLU A C 1
ATOM 540 O O . GLU A 1 75 ? 20.752 22.773 40.137 1.00 19.83 75 GLU A O 1
ATOM 546 N N . MET A 1 76 ? 22.595 22.203 41.322 1.00 19.50 76 MET A N 1
ATOM 547 C CA . MET A 1 76 ? 21.855 21.421 42.307 1.00 21.31 76 MET A CA 1
ATOM 548 C C . MET A 1 76 ? 20.854 22.279 43.089 1.00 21.96 76 MET A C 1
ATOM 549 O O . MET A 1 76 ? 19.729 21.843 43.358 1.00 21.05 76 MET A O 1
ATOM 554 N N . ASN A 1 77 ? 21.240 23.492 43.440 1.00 18.48 77 ASN A N 1
ATOM 555 C CA . ASN A 1 77 ? 20.337 24.324 44.231 1.00 22.28 77 ASN A CA 1
ATOM 556 C C . ASN A 1 77 ? 19.097 24.760 43.456 1.00 20.11 77 ASN A C 1
ATOM 557 O O . ASN A 1 77 ? 18.003 24.788 44.014 1.00 20.25 77 ASN A O 1
ATOM 562 N N . ASP A 1 78 ? 19.264 25.064 42.171 1.00 20.92 78 ASP A N 1
ATOM 563 C CA . ASP A 1 78 ? 18.123 25.366 41.317 1.00 21.18 78 ASP A CA 1
ATOM 564 C C . ASP A 1 78 ? 17.223 24.136 41.245 1.00 20.46 78 ASP A C 1
ATOM 565 O O . ASP A 1 78 ? 16.018 24.277 41.189 1.00 19.78 78 ASP A O 1
ATOM 570 N N . ALA A 1 79 ? 17.810 22.939 41.271 1.00 17.36 79 ALA A N 1
ATOM 571 C CA . ALA A 1 79 ? 17.037 21.691 41.227 1.00 17.92 79 ALA A CA 1
ATOM 572 C C . ALA A 1 79 ? 16.303 21.459 42.537 1.00 18.98 79 ALA A C 1
ATOM 573 O O . ALA A 1 79 ? 15.133 21.057 42.525 1.00 20.38 79 ALA A O 1
ATOM 575 N N . PHE A 1 80 ? 16.975 21.697 43.665 1.00 20.39 80 PHE A N 1
ATOM 576 C CA . PHE A 1 80 ? 16.305 21.576 44.963 1.00 19.69 80 PHE A CA 1
ATOM 577 C C . PHE A 1 80 ? 15.133 22.569 44.993 1.00 20.27 80 PHE A C 1
ATOM 578 O O . PHE A 1 80 ? 14.032 22.238 45.442 1.00 21.94 80 PHE A O 1
ATOM 586 N N . GLN A 1 81 ? 15.369 23.776 44.494 1.00 20.58 81 GLN A N 1
ATOM 587 C CA . GLN A 1 81 ? 14.315 24.797 44.442 1.00 21.72 81 GLN A CA 1
ATOM 588 C C . GLN A 1 81 ? 13.102 24.287 43.668 1.00 21.49 81 GLN A C 1
ATOM 589 O O . GLN A 1 81 ? 11.963 24.467 44.114 1.00 19.04 81 GLN A O 1
ATOM 595 N N . TYR A 1 82 ? 13.341 23.642 42.525 1.00 21.40 82 TYR A N 1
ATOM 596 C CA . TYR A 1 82 ? 12.249 23.026 41.763 1.00 22.41 82 TYR A CA 1
ATOM 597 C C . TYR A 1 82 ? 11.477 21.995 42.590 1.00 23.08 82 TYR A C 1
ATOM 598 O O . TYR A 1 82 ? 10.244 22.000 42.597 1.00 24.38 82 TYR A O 1
ATOM 607 N N . VAL A 1 83 ? 12.199 21.107 43.275 1.00 21.62 83 VAL A N 1
ATOM 608 C CA . VAL A 1 83 ? 11.556 20.079 44.091 1.00 21.68 83 VAL A CA 1
ATOM 609 C C . VAL A 1 83 ? 10.677 20.724 45.172 1.00 23.04 83 VAL A C 1
ATOM 610 O O . VAL A 1 83 ? 9.583 20.246 45.461 1.00 18.98 83 VAL A O 1
ATOM 614 N N . LEU A 1 84 ? 11.176 21.804 45.759 1.00 24.16 84 LEU A N 1
ATOM 615 C CA . LEU A 1 84 ? 10.448 22.552 46.770 1.00 26.09 84 LEU A CA 1
ATOM 616 C C . LEU A 1 84 ? 9.238 23.190 46.098 1.00 27.25 84 LEU A C 1
ATOM 617 O O . LEU A 1 84 ? 8.104 22.946 46.502 1.00 29.62 84 LEU A O 1
ATOM 622 N N . ASP A 1 85 ? 9.487 23.949 45.032 1.00 27.67 85 ASP A N 1
ATOM 623 C CA . ASP A 1 85 ? 8.434 24.615 44.255 1.00 27.08 85 ASP A CA 1
ATOM 624 C C . ASP A 1 85 ? 7.317 23.681 43.826 1.00 26.75 85 ASP A C 1
ATOM 625 O O . ASP A 1 85 ? 6.140 24.010 43.978 1.00 26.45 85 ASP A O 1
ATOM 630 N N . SER A 1 86 ? 7.679 22.531 43.267 1.00 25.51 86 SER A N 1
ATOM 631 C CA . SER A 1 86 ? 6.693 21.664 42.619 1.00 26.08 86 SER A CA 1
ATOM 632 C C . SER A 1 86 ? 6.011 20.687 43.574 1.00 25.46 86 SER A C 1
ATOM 633 O O . SER A 1 86 ? 5.131 19.939 43.158 1.00 26.44 86 SER A O 1
ATOM 636 N N . GLY A 1 87 ? 6.425 20.666 44.836 1.00 24.94 87 GLY A N 1
ATOM 637 C CA . GLY A 1 87 ? 5.851 19.737 45.804 1.00 24.31 87 GLY A CA 1
ATOM 638 C C . GLY A 1 87 ? 6.472 18.344 45.801 1.00 25.43 87 GLY A C 1
ATOM 639 O O . GLY A 1 87 ? 5.895 17.402 46.354 1.00 25.75 87 GLY A O 1
ATOM 640 N N . GLY A 1 88 ? 7.645 18.202 45.190 1.00 21.45 88 GLY A N 1
ATOM 641 C CA . GLY A 1 88 ? 8.434 16.987 45.338 1.00 21.85 88 GLY A CA 1
ATOM 642 C C . GLY A 1 88 ? 8.961 16.442 44.024 1.00 21.64 88 GLY A C 1
ATOM 643 O O . GLY A 1 88 ? 9.004 17.148 43.018 1.00 22.20 88 GLY A O 1
ATOM 644 N N . ILE A 1 89 ? 9.365 15.175 44.040 1.00 21.63 89 ILE A N 1
ATOM 645 C CA . ILE A 1 89 ? 9.969 14.550 42.871 1.00 20.39 89 ILE A CA 1
ATOM 646 C C . ILE A 1 89 ? 9.439 13.122 42.694 1.00 20.99 89 ILE A C 1
ATOM 647 O O . ILE A 1 89 ? 9.141 12.438 43.677 1.00 22.33 89 ILE A O 1
ATOM 652 N N . CYS A 1 90 ? 9.308 12.702 41.438 1.00 21.24 90 CYS A N 1
ATOM 653 C CA . CYS A 1 90 ? 8.841 11.365 41.090 1.00 23.30 90 CYS A CA 1
ATOM 654 C C . CYS A 1 90 ? 9.972 10.344 41.156 1.00 23.71 90 CYS A C 1
ATOM 655 O O . CYS A 1 90 ? 11.143 10.698 41.214 1.00 21.33 90 CYS A O 1
ATOM 658 N N . SER A 1 91 ? 9.591 9.075 41.127 1.00 24.04 91 SER A N 1
ATOM 659 C CA . SER A 1 91 ? 10.545 7.975 41.137 1.00 23.63 91 SER A CA 1
ATOM 660 C C . SER A 1 91 ? 11.166 7.798 39.765 1.00 24.59 91 SER A C 1
ATOM 661 O O . SER A 1 91 ? 10.554 8.129 38.740 1.00 23.12 91 SER A O 1
ATOM 664 N N . GLU A 1 92 ? 12.377 7.251 39.769 1.00 24.49 92 GLU A N 1
ATOM 665 C CA . GLU A 1 92 ? 13.074 6.828 38.566 1.00 24.72 92 GLU A CA 1
ATOM 666 C C . GLU A 1 92 ? 12.219 5.895 37.715 1.00 23.55 92 GLU A C 1
ATOM 667 O O . GLU A 1 92 ? 12.150 6.025 36.483 1.00 20.86 92 GLU A O 1
ATOM 673 N N . ASP A 1 93 ? 11.563 4.942 38.366 1.00 24.67 93 ASP A N 1
ATOM 674 C CA . ASP A 1 93 ? 10.731 3.997 37.637 1.00 24.24 93 ASP A CA 1
ATOM 675 C C . ASP A 1 93 ? 9.583 4.698 36.952 1.00 23.14 93 ASP A C 1
ATOM 676 O O . ASP A 1 93 ? 9.240 4.363 35.827 1.00 23.55 93 ASP A O 1
ATOM 681 N N . ALA A 1 94 ? 8.973 5.653 37.646 1.00 21.07 94 ALA A N 1
ATOM 682 C CA . ALA A 1 94 ? 7.838 6.378 37.102 1.00 19.80 94 ALA A CA 1
ATOM 683 C C . ALA A 1 94 ? 8.256 7.271 35.945 1.00 20.49 94 ALA A C 1
ATOM 684 O O . ALA A 1 94 ? 7.526 7.400 34.968 1.00 16.73 94 ALA A O 1
ATOM 686 N N . TYR A 1 95 ? 9.433 7.883 36.044 1.00 21.05 95 TYR A N 1
ATOM 687 C CA . TYR A 1 95 ? 9.832 8.908 35.083 1.00 21.60 95 TYR A CA 1
ATOM 688 C C . TYR A 1 95 ? 11.293 8.658 34.685 1.00 21.49 95 TYR A C 1
ATOM 689 O O . TYR A 1 95 ? 12.205 9.355 35.149 1.00 21.82 95 TYR A O 1
ATOM 698 N N . PRO A 1 96 ? 11.520 7.641 33.828 1.00 19.97 96 PRO A N 1
ATOM 699 C CA . PRO A 1 96 ? 12.877 7.136 33.630 1.00 21.20 96 PRO A CA 1
ATOM 700 C C . PRO A 1 96 ? 13.769 8.025 32.785 1.00 17.84 96 PRO A C 1
ATOM 701 O O . PRO A 1 96 ? 13.296 8.972 32.142 1.00 16.05 96 PRO A O 1
ATOM 705 N N . TYR A 1 97 ? 15.055 7.696 32.794 1.00 19.14 97 TYR A N 1
ATOM 706 C CA . TYR A 1 97 ? 16.092 8.577 32.267 1.00 19.22 97 TYR A CA 1
ATOM 707 C C . TYR A 1 97 ? 16.353 8.276 30.798 1.00 19.47 97 TYR A C 1
ATOM 708 O O . TYR A 1 97 ? 16.613 7.135 30.428 1.00 20.49 97 TYR A O 1
ATOM 717 N N . LEU A 1 98 ? 16.276 9.313 29.968 1.00 18.11 98 LEU A N 1
ATOM 718 C CA . LEU A 1 98 ? 16.460 9.186 28.527 1.00 20.91 98 LEU A CA 1
ATOM 719 C C . LEU A 1 98 ? 17.723 9.878 27.986 1.00 21.66 98 LEU A C 1
ATOM 720 O O . LEU A 1 98 ? 18.093 9.664 26.830 1.00 20.49 98 LEU A O 1
ATOM 725 N N . ALA A 1 99 ? 18.387 10.694 28.805 1.00 20.73 99 ALA A N 1
ATOM 726 C CA . ALA A 1 99 ? 19.625 11.367 28.388 1.00 21.32 99 ALA A CA 1
ATOM 727 C C . ALA A 1 99 ? 19.427 12.278 27.180 1.00 22.97 99 ALA A C 1
ATOM 728 O O . ALA A 1 99 ? 20.344 12.461 26.383 1.00 21.96 99 ALA A O 1
ATOM 730 N N . ARG A 1 100 ? 18.244 12.867 27.066 1.00 23.39 100 ARG A N 1
ATOM 731 C CA . ARG A 1 100 ? 17.912 13.727 25.938 1.00 24.58 100 ARG A CA 1
ATOM 732 C C . ARG A 1 100 ? 16.937 14.812 26.420 1.00 25.64 100 ARG A C 1
ATOM 733 O O . ARG A 1 100 ? 16.287 14.649 27.452 1.00 24.63 100 ARG A O 1
ATOM 741 N N . ASP A 1 101 ? 16.867 15.933 25.700 1.00 24.05 101 ASP A N 1
ATOM 742 C CA . ASP A 1 101 ? 15.955 17.017 26.068 1.00 23.60 101 ASP A CA 1
ATOM 743 C C . ASP A 1 101 ? 14.562 16.679 25.577 1.00 22.90 101 ASP A C 1
ATOM 744 O O . ASP A 1 101 ? 14.400 16.177 24.471 1.00 19.27 101 ASP A O 1
ATOM 749 N N . GLU A 1 102 ? 13.561 16.950 26.404 1.00 23.01 102 GLU A N 1
ATOM 750 C CA . GLU A 1 102 ? 12.170 16.731 26.022 1.00 25.75 102 GLU A CA 1
ATOM 751 C C . GLU A 1 102 ? 11.261 17.599 26.881 1.00 25.62 102 GLU A C 1
ATOM 752 O O . GLU A 1 102 ? 11.706 18.217 27.848 1.00 23.73 102 GLU A O 1
ATOM 758 N N . GLU A 1 103 ? 9.978 17.619 26.545 1.00 26.29 103 GLU A N 1
ATOM 759 C CA . GLU A 1 103 ? 9.023 18.389 27.329 1.00 28.91 103 GLU A CA 1
ATOM 760 C C . GLU A 1 103 ? 8.713 17.676 28.645 1.00 26.04 103 GLU A C 1
ATOM 761 O O . GLU A 1 103 ? 8.811 16.453 28.745 1.00 26.34 103 GLU A O 1
ATOM 767 N N . CYS A 1 104 ? 8.323 18.470 29.632 1.00 27.57 104 CYS A N 1
ATOM 768 C CA . CYS A 1 104 ? 7.957 18.013 30.968 1.00 27.46 104 CYS A CA 1
ATOM 769 C C . CYS A 1 104 ? 6.662 17.197 30.973 1.00 31.19 104 CYS A C 1
ATOM 770 O O . CYS A 1 104 ? 5.663 17.617 30.387 1.00 32.17 104 CYS A O 1
ATOM 773 N N . ARG A 1 105 ? 6.680 16.034 31.621 1.00 32.11 105 ARG A N 1
ATOM 774 C CA . ARG A 1 105 ? 5.459 15.239 31.818 1.00 35.00 105 ARG A CA 1
ATOM 775 C C . ARG A 1 105 ? 5.164 14.988 33.311 1.00 35.80 105 ARG A C 1
ATOM 776 O O . ARG A 1 105 ? 4.542 13.997 33.633 1.00 34.30 105 ARG A O 1
ATOM 784 N N . ALA A 1 106 ? 5.597 15.869 34.219 1.00 39.99 106 ALA A N 1
ATOM 785 C CA . ALA A 1 106 ? 5.516 15.597 35.685 1.00 41.45 106 ALA A CA 1
ATOM 786 C C . ALA A 1 106 ? 4.091 15.490 36.229 1.00 42.55 106 ALA A C 1
ATOM 787 O O . ALA A 1 106 ? 3.896 15.144 37.399 1.00 45.12 106 ALA A O 1
ATOM 789 N N . GLN A 1 107 ? 3.106 15.808 35.391 1.00 43.19 107 GLN A N 1
ATOM 790 C CA . GLN A 1 107 ? 1.717 15.487 35.680 1.00 42.58 107 GLN A CA 1
ATOM 791 C C . GLN A 1 107 ? 1.493 13.966 35.585 1.00 42.47 107 GLN A C 1
ATOM 792 O O . GLN A 1 107 ? 0.542 13.429 36.151 1.00 41.52 107 GLN A O 1
ATOM 798 N N . SER A 1 108 ? 2.400 13.286 34.883 1.00 41.25 108 SER A N 1
ATOM 799 C CA . SER A 1 108 ? 2.316 11.849 34.614 1.00 40.61 108 SER A CA 1
ATOM 800 C C . SER A 1 108 ? 2.686 10.919 35.771 1.00 39.61 108 SER A C 1
ATOM 801 O O . SER A 1 108 ? 2.583 9.705 35.607 1.00 42.07 108 SER A O 1
ATOM 804 N N . CYS A 1 109 ? 3.127 11.452 36.914 1.00 37.63 109 CYS A N 1
ATOM 805 C CA . CYS A 1 109 ? 3.556 10.588 38.024 1.00 36.44 109 CYS A CA 1
ATOM 806 C C . CYS A 1 109 ? 3.347 11.166 39.430 1.00 33.95 109 CYS A C 1
ATOM 807 O O . CYS A 1 109 ? 3.183 12.364 39.609 1.00 35.05 109 CYS A O 1
ATOM 810 N N . GLU A 1 110 ? 3.363 10.275 40.413 1.00 32.28 110 GLU A N 1
ATOM 811 C CA . GLU A 1 110 ? 3.243 10.615 41.823 1.00 30.96 110 GLU A CA 1
ATOM 812 C C . GLU A 1 110 ? 4.546 11.175 42.385 1.00 29.28 110 GLU A C 1
ATOM 813 O O . GLU A 1 110 ? 5.610 10.594 42.181 1.00 25.43 110 GLU A O 1
ATOM 819 N N . LYS A 1 111 ? 4.450 12.278 43.124 1.00 28.72 111 LYS A N 1
ATOM 820 C CA . LYS A 1 111 ? 5.581 12.812 43.879 1.00 29.10 111 LYS A CA 1
ATOM 821 C C . LYS A 1 111 ? 5.783 11.911 45.096 1.00 28.45 111 LYS A C 1
ATOM 822 O O . LYS A 1 111 ? 4.907 11.814 45.957 1.00 30.42 111 LYS A O 1
ATOM 828 N N . VAL A 1 112 ? 6.926 11.245 45.163 1.00 25.73 112 VAL A N 1
ATOM 829 C CA . VAL A 1 112 ? 7.183 10.266 46.223 1.00 24.44 112 VAL A CA 1
ATOM 830 C C . VAL A 1 112 ? 8.117 10.788 47.317 1.00 23.63 112 VAL A C 1
ATOM 831 O O . VAL A 1 112 ? 8.090 10.292 48.436 1.00 24.26 112 VAL A O 1
ATOM 835 N N . VAL A 1 113 ? 8.947 11.772 46.989 1.00 23.28 113 VAL A N 1
ATOM 836 C CA . VAL A 1 113 ? 9.854 12.385 47.963 1.00 22.02 113 VAL A CA 1
ATOM 837 C C . VAL A 1 113 ? 9.691 13.908 47.902 1.00 22.49 113 VAL A C 1
ATOM 838 O O . VAL A 1 113 ? 9.587 14.494 46.816 1.00 18.36 113 VAL A O 1
ATOM 842 N N . LYS A 1 114 ? 9.638 14.523 49.081 1.00 22.32 114 LYS A N 1
ATOM 843 C CA . LYS A 1 114 ? 9.415 15.952 49.227 1.00 24.71 114 LYS A CA 1
ATOM 844 C C . LYS A 1 114 ? 10.473 16.527 50.171 1.00 24.24 114 LYS A C 1
ATOM 845 O O . LYS A 1 114 ? 11.038 15.805 50.991 1.00 23.98 114 LYS A O 1
ATOM 851 N N . ILE A 1 115 ? 10.746 17.822 50.047 1.00 24.50 115 ILE A N 1
ATOM 852 C CA . ILE A 1 115 ? 11.683 18.506 50.940 1.00 23.73 115 ILE A CA 1
ATOM 853 C C . ILE A 1 115 ? 11.063 19.752 51.596 1.00 24.68 115 ILE A C 1
ATOM 854 O O . ILE A 1 115 ? 10.109 20.343 51.080 1.00 22.52 115 ILE A O 1
ATOM 859 N N . LEU A 1 116 ? 11.625 20.132 52.739 1.00 25.10 116 LEU A N 1
ATOM 860 C CA . LEU A 1 116 ? 11.252 21.356 53.433 1.00 25.31 116 LEU A CA 1
ATOM 861 C C . LEU A 1 116 ? 12.076 22.539 52.940 1.00 24.58 116 LEU A C 1
ATOM 862 O O . LEU A 1 116 ? 11.615 23.686 52.970 1.00 26.08 116 LEU A O 1
ATOM 867 N N . GLY A 1 117 ? 13.296 22.254 52.495 1.00 22.76 117 GLY A N 1
ATOM 868 C CA . GLY A 1 117 ? 14.186 23.269 51.944 1.00 22.97 117 GLY A CA 1
ATOM 869 C C . GLY A 1 117 ? 15.552 22.680 51.624 1.00 22.41 117 GLY A C 1
ATOM 870 O O . GLY A 1 117 ? 15.697 21.461 51.470 1.00 19.99 117 GLY A O 1
ATOM 871 N N . PHE A 1 118 ? 16.557 23.543 51.500 1.00 21.23 118 PHE A N 1
ATOM 872 C CA . PHE A 1 118 ? 17.923 23.072 51.253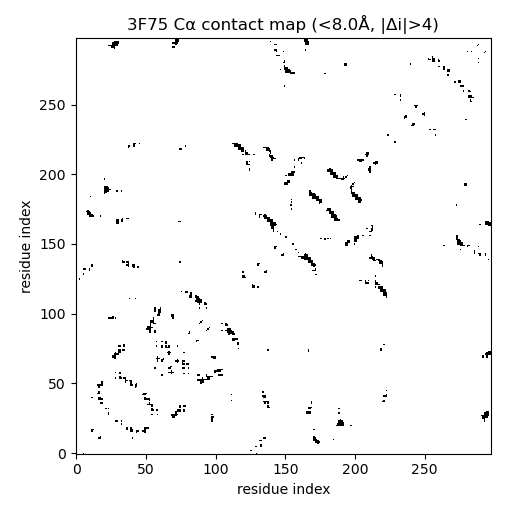 1.00 23.47 118 PHE A CA 1
ATOM 873 C C . PHE A 1 118 ? 18.949 24.047 51.830 1.00 23.46 118 PHE A C 1
ATOM 874 O O . PHE A 1 118 ? 18.687 25.246 51.935 1.00 22.13 118 PHE A O 1
ATOM 882 N N . LYS A 1 119 ? 20.099 23.511 52.232 1.00 23.24 119 LYS A N 1
ATOM 883 C CA . LYS A 1 119 ? 21.136 24.285 52.919 1.00 22.86 119 LYS A CA 1
ATOM 884 C C . LYS A 1 119 ? 22.491 24.118 52.240 1.00 20.21 119 LYS A C 1
ATOM 885 O O . LYS A 1 119 ? 22.826 23.027 51.781 1.00 16.86 119 LYS A O 1
ATOM 891 N N . ASP A 1 120 ? 23.260 25.203 52.192 1.00 18.15 120 ASP A N 1
ATOM 892 C CA . ASP A 1 120 ? 24.658 25.154 51.775 1.00 17.19 120 ASP A CA 1
ATOM 893 C C . ASP A 1 120 ? 25.516 24.731 52.934 1.00 16.74 120 ASP A C 1
ATOM 894 O O . ASP A 1 120 ? 25.250 25.116 54.065 1.00 15.18 120 ASP A O 1
ATOM 899 N N . VAL A 1 121 ? 26.570 23.970 52.657 1.00 14.10 121 VAL A N 1
ATOM 900 C CA . VAL A 1 121 ? 27.522 23.621 53.684 1.00 11.34 121 VAL A CA 1
ATOM 901 C C . VAL A 1 121 ? 28.393 24.855 53.890 1.00 15.46 121 VAL A C 1
ATOM 902 O O . VAL A 1 121 ? 28.831 25.459 52.904 1.00 15.43 121 VAL A O 1
ATOM 906 N N . PRO A 1 122 ? 28.665 25.232 55.158 1.00 14.93 122 PRO A N 1
ATOM 907 C CA . PRO A 1 122 ? 29.577 26.347 55.350 1.00 16.66 122 PRO A CA 1
ATOM 908 C C . PRO A 1 122 ? 30.862 26.109 54.578 1.00 18.78 122 PRO A C 1
ATOM 909 O O . PRO A 1 122 ? 31.392 24.994 54.566 1.00 18.27 122 PRO A O 1
ATOM 913 N N . ARG A 1 123 ? 31.331 27.163 53.926 1.00 20.55 123 ARG A N 1
ATOM 914 C CA . ARG A 1 123 ? 32.405 27.075 52.957 1.00 21.50 123 ARG A CA 1
ATOM 915 C C . ARG A 1 123 ? 33.752 26.867 53.587 1.00 20.40 123 ARG A C 1
ATOM 916 O O . ARG A 1 123 ? 33.977 27.237 54.734 1.00 16.65 123 ARG A O 1
ATOM 924 N N . ARG A 1 124 ? 34.644 26.267 52.804 1.00 21.94 124 ARG A N 1
ATOM 925 C CA . ARG A 1 124 ? 36.054 26.107 53.146 1.00 22.28 124 ARG A CA 1
ATOM 926 C C . ARG A 1 124 ? 36.320 25.540 54.545 1.00 20.39 124 ARG A C 1
ATOM 927 O O . ARG A 1 124 ? 37.145 26.046 55.306 1.00 19.48 124 ARG A O 1
ATOM 935 N N . SER A 1 125 ? 35.631 24.451 54.859 1.00 16.82 125 SER A N 1
ATOM 936 C CA . SER A 1 125 ? 35.831 23.784 56.130 1.00 15.71 125 SER A CA 1
ATOM 937 C C . SER A 1 125 ? 35.599 22.299 55.986 1.00 16.03 125 SER A C 1
ATOM 938 O O . SER A 1 125 ? 34.478 21.862 55.737 1.00 14.91 125 SER A O 1
ATOM 941 N N . GLU A 1 126 ? 36.656 21.518 56.160 1.00 17.55 126 GLU A N 1
ATOM 942 C CA . GLU A 1 126 ? 36.529 20.063 56.179 1.00 16.03 126 GLU A CA 1
ATOM 943 C C . GLU A 1 126 ? 35.655 19.594 57.329 1.00 16.89 126 GLU A C 1
ATOM 944 O O . GLU A 1 126 ? 34.887 18.637 57.180 1.00 14.78 126 GLU A O 1
ATOM 950 N N . ALA A 1 127 ? 35.767 20.258 58.479 1.00 17.66 127 ALA A N 1
ATOM 951 C CA . ALA A 1 127 ? 34.961 19.869 59.637 1.00 16.81 127 ALA A CA 1
ATOM 952 C C . ALA A 1 127 ? 33.476 20.029 59.317 1.00 17.54 127 ALA A C 1
ATOM 953 O O . ALA A 1 127 ? 32.671 19.145 59.642 1.00 16.23 127 ALA A O 1
ATOM 955 N N . ALA A 1 128 ? 33.119 21.128 58.645 1.00 17.57 128 ALA A N 1
ATOM 956 C CA . ALA A 1 128 ? 31.717 21.383 58.283 1.00 15.65 128 ALA A CA 1
ATOM 957 C C . ALA A 1 128 ? 31.212 20.335 57.315 1.00 1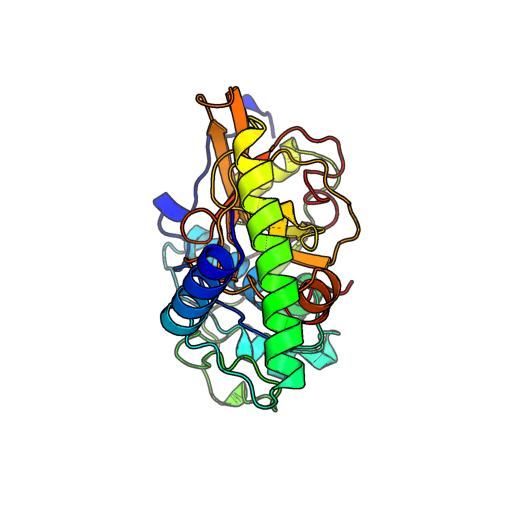5.94 128 ALA A C 1
ATOM 958 O O . ALA A 1 128 ? 30.059 19.900 57.417 1.00 15.45 128 ALA A O 1
ATOM 960 N N . MET A 1 129 ? 32.062 19.913 56.382 1.00 15.90 129 MET A N 1
ATOM 961 C CA . MET A 1 129 ? 31.661 18.869 55.436 1.00 16.52 129 MET A CA 1
ATOM 962 C C . MET A 1 129 ? 31.442 17.520 56.139 1.00 17.76 129 MET A C 1
ATOM 963 O O . MET A 1 129 ? 30.451 16.827 55.867 1.00 14.54 129 MET A O 1
ATOM 968 N N . LYS A 1 130 ? 32.335 17.172 57.070 1.00 17.08 130 LYS A N 1
ATOM 969 C CA . LYS A 1 130 ? 32.175 15.942 57.861 1.00 19.37 130 LYS A CA 1
ATOM 970 C C . LYS A 1 130 ? 30.868 15.954 58.650 1.00 17.34 130 LYS A C 1
ATOM 971 O O . LYS A 1 130 ? 30.135 14.956 58.679 1.00 17.67 130 LYS A O 1
ATOM 977 N N . ALA A 1 131 ? 30.589 17.085 59.296 1.00 17.87 131 ALA A N 1
ATOM 978 C CA . ALA A 1 131 ? 29.355 17.247 60.069 1.00 16.76 131 ALA A CA 1
ATOM 979 C C . ALA A 1 131 ? 28.117 17.088 59.192 1.00 16.50 131 ALA A C 1
ATOM 980 O O . ALA A 1 131 ? 27.170 16.419 59.603 1.00 15.43 131 ALA A O 1
ATOM 982 N N . ALA A 1 132 ? 28.136 17.665 57.982 1.00 14.10 132 ALA A N 1
ATOM 983 C CA . ALA A 1 132 ? 27.028 17.500 57.039 1.00 14.44 132 ALA A CA 1
ATOM 984 C C . ALA A 1 132 ? 26.914 16.053 56.617 1.00 14.60 132 ALA A C 1
ATOM 985 O O . ALA A 1 132 ? 25.810 15.505 56.589 1.00 14.65 132 ALA A O 1
ATOM 987 N N . LEU A 1 133 ? 28.052 15.413 56.320 1.00 13.01 133 LEU A N 1
ATOM 988 C CA . LEU A 1 133 ? 28.029 14.014 55.886 1.00 13.79 133 LEU A CA 1
ATOM 989 C C . LEU A 1 133 ? 27.558 13.051 56.982 1.00 13.97 133 LEU A C 1
ATOM 990 O O . LEU A 1 133 ? 26.988 12.006 56.681 1.00 12.48 133 LEU A O 1
ATOM 995 N N . ALA A 1 134 ? 27.780 13.415 58.244 1.00 15.86 134 ALA A N 1
ATOM 996 C CA . ALA A 1 134 ? 27.238 12.661 59.370 1.00 15.76 134 ALA A CA 1
ATOM 997 C C . ALA A 1 134 ? 25.717 12.574 59.294 1.00 15.32 134 ALA A C 1
ATOM 998 O O . ALA A 1 134 ? 25.123 11.610 59.767 1.00 14.01 134 ALA A O 1
ATOM 1000 N N . LYS A 1 135 ? 25.098 13.581 58.695 1.00 15.61 135 LYS A N 1
ATOM 1001 C CA . LYS A 1 135 ? 23.656 13.650 58.603 1.00 17.12 135 LYS A CA 1
ATOM 1002 C C . LYS A 1 135 ? 23.120 12.999 57.323 1.00 16.50 135 LYS A C 1
ATOM 1003 O O . LYS A 1 135 ? 22.132 12.263 57.367 1.00 15.14 135 LYS A O 1
ATOM 1009 N N . SER A 1 136 ? 23.737 13.296 56.179 1.00 11.71 136 SER A N 1
ATOM 1010 C CA . SER A 1 136 ? 23.327 12.650 54.938 1.00 12.88 136 SER A CA 1
ATOM 1011 C C . SER A 1 136 ? 24.326 12.904 53.825 1.00 11.80 136 SER A C 1
ATOM 1012 O O . SER A 1 136 ? 25.257 13.700 53.988 1.00 11.41 136 SER A O 1
ATOM 1015 N N . PRO A 1 137 ? 24.141 12.239 52.672 1.00 11.89 137 PRO A N 1
ATOM 1016 C CA . PRO A 1 137 ? 25.021 12.557 51.548 1.00 10.68 137 PRO A CA 1
ATOM 1017 C C . PRO A 1 137 ? 24.921 14.016 51.137 1.00 12.37 137 PRO A C 1
ATOM 1018 O O . PRO A 1 137 ? 23.898 14.666 51.382 1.00 14.50 137 PRO A O 1
ATOM 1022 N N . VAL A 1 138 ? 25.983 14.528 50.529 1.00 10.51 138 VAL A N 1
ATOM 1023 C CA . VAL A 1 138 ? 26.073 15.940 50.213 1.00 9.91 138 VAL A CA 1
ATOM 1024 C C . VAL A 1 138 ? 26.401 16.144 48.735 1.00 11.36 138 VAL A C 1
ATOM 1025 O O . VAL A 1 138 ? 27.295 15.490 48.177 1.00 11.38 138 VAL A O 1
ATOM 1029 N N . SER A 1 139 ? 25.663 17.052 48.112 1.00 10.46 139 SER A N 1
ATOM 1030 C CA . SER A 1 139 ? 25.888 17.443 46.734 1.00 12.25 139 SER A CA 1
ATOM 1031 C C . SER A 1 139 ? 27.084 18.399 46.690 1.00 14.23 139 SER A C 1
ATOM 1032 O O . SER A 1 139 ? 27.158 19.343 47.475 1.00 12.32 139 SER A O 1
ATOM 1035 N N . ILE A 1 140 ? 28.031 18.132 45.795 1.00 13.23 140 ILE A N 1
ATOM 1036 C CA . ILE A 1 140 ? 29.194 19.002 45.630 1.00 13.49 140 ILE A CA 1
ATOM 1037 C C . ILE A 1 140 ? 29.421 19.358 44.168 1.00 13.20 140 ILE A C 1
ATOM 1038 O O . ILE A 1 140 ? 29.060 18.594 43.284 1.00 16.97 140 ILE A O 1
ATOM 1043 N N . ALA A 1 141 ? 30.021 20.519 43.923 1.00 15.68 141 ALA A N 1
ATOM 1044 C CA . ALA A 1 141 ? 30.486 20.881 42.585 1.00 14.85 141 ALA A CA 1
ATOM 1045 C C . ALA A 1 141 ? 32.017 20.863 42.557 1.00 14.84 141 ALA A C 1
ATOM 1046 O O . ALA A 1 141 ? 32.667 21.283 43.512 1.00 15.21 141 ALA A O 1
ATOM 1048 N N . ILE A 1 142 ? 32.580 20.383 41.454 1.00 13.36 142 ILE A N 1
ATOM 1049 C CA . ILE A 1 142 ? 34.033 20.253 41.302 1.00 13.73 142 ILE A CA 1
ATOM 1050 C C . ILE A 1 142 ? 34.442 20.560 39.878 1.00 13.97 142 ILE A C 1
ATOM 1051 O O . ILE A 1 142 ? 33.596 20.561 38.980 1.00 14.00 142 ILE A O 1
ATOM 1056 N N . GLU A 1 143 ? 35.730 20.822 39.666 1.00 11.70 143 GLU A N 1
ATOM 1057 C CA . GLU A 1 143 ? 36.289 20.696 38.314 1.00 13.28 143 GLU A CA 1
ATOM 1058 C C . GLU A 1 143 ? 36.619 19.225 38.045 1.00 10.06 143 GLU A C 1
ATOM 1059 O O . GLU A 1 143 ? 37.409 18.611 38.772 1.00 11.45 143 GLU A O 1
ATOM 1065 N N . ALA A 1 144 ? 36.025 18.651 37.000 1.00 11.26 144 ALA A N 1
ATOM 1066 C CA . ALA A 1 144 ? 36.192 17.217 36.725 1.00 13.83 144 ALA A CA 1
ATOM 1067 C C . ALA A 1 144 ? 36.611 16.911 35.284 1.00 13.26 144 ALA A C 1
ATOM 1068 O O . ALA A 1 144 ? 36.408 15.788 34.820 1.00 11.98 144 ALA A O 1
ATOM 1070 N N . ASP A 1 145 ? 37.193 17.891 34.587 1.00 14.10 145 ASP A N 1
ATOM 1071 C CA . ASP A 1 145 ? 37.485 17.752 33.149 1.00 14.61 145 ASP A CA 1
ATOM 1072 C C . ASP A 1 145 ? 38.908 17.333 32.817 1.00 14.72 145 ASP A C 1
ATOM 1073 O O . ASP A 1 145 ? 39.207 17.059 31.649 1.00 12.30 145 ASP A O 1
ATOM 1078 N N . GLN A 1 146 ? 39.794 17.333 33.811 1.00 13.61 146 GLN A N 1
ATOM 1079 C CA . GLN A 1 146 ? 41.204 17.003 33.573 1.00 12.72 146 GLN A CA 1
ATOM 1080 C C . GLN A 1 146 ? 41.381 15.518 33.245 1.00 11.44 146 GLN A C 1
ATOM 1081 O O . GLN A 1 146 ? 40.593 14.698 33.677 1.00 13.63 146 GLN A O 1
ATOM 1087 N N . MET A 1 147 ? 42.432 15.193 32.492 1.00 10.15 147 MET A N 1
ATOM 1088 C CA . MET A 1 147 ? 42.684 13.835 32.031 1.00 10.10 147 MET A CA 1
ATOM 1089 C C . MET A 1 147 ? 42.771 12.791 33.144 1.00 11.24 147 MET A C 1
ATOM 1090 O O . MET A 1 147 ? 42.206 11.706 33.007 1.00 11.55 147 MET A O 1
ATOM 1095 N N . PRO A 1 148 ? 43.435 13.120 34.266 1.00 11.60 148 PRO A N 1
ATOM 1096 C CA . PRO A 1 148 ? 43.450 12.135 35.336 1.00 13.07 148 PRO A CA 1
ATOM 1097 C C . PRO A 1 148 ? 42.066 11.812 35.870 1.00 11.05 148 PRO A C 1
ATOM 1098 O O . PRO A 1 148 ? 41.826 10.709 36.366 1.00 13.99 148 PRO A O 1
ATOM 1102 N N . PHE A 1 149 ? 41.160 12.772 35.756 1.00 11.76 149 PHE A N 1
ATOM 1103 C CA . PHE A 1 149 ? 39.819 12.600 36.226 1.00 10.45 149 PHE A CA 1
ATOM 1104 C C . PHE A 1 149 ? 39.027 11.746 35.233 1.00 12.67 149 PHE A C 1
ATOM 1105 O O . PHE A 1 149 ? 38.307 10.817 35.617 1.00 10.78 149 PHE A O 1
ATOM 1113 N N . GLN A 1 150 ? 39.159 12.084 33.956 1.00 10.66 150 GLN A N 1
ATOM 1114 C CA . GLN A 1 150 ? 38.518 11.345 32.873 1.00 9.52 150 GLN A CA 1
ATOM 1115 C C . GLN A 1 150 ? 38.800 9.838 32.949 1.00 11.47 150 GLN A C 1
ATOM 1116 O O . GLN A 1 150 ? 37.893 9.008 32.709 1.00 13.83 150 GLN A O 1
ATOM 1122 N N . PHE A 1 151 ? 40.040 9.479 33.284 1.00 10.04 151 PHE A N 1
ATOM 1123 C CA . PHE A 1 151 ? 40.449 8.072 33.278 1.00 9.42 151 PHE A CA 1
ATOM 1124 C C . PHE A 1 151 ? 40.729 7.470 34.669 1.00 9.59 151 PHE A C 1
ATOM 1125 O O . PHE A 1 151 ? 41.235 6.369 34.774 1.00 11.33 151 PHE A O 1
ATOM 1133 N N . TYR A 1 152 ? 40.343 8.171 35.724 1.00 12.26 152 TYR A N 1
ATOM 1134 C CA . TYR A 1 152 ? 40.472 7.626 37.067 1.00 10.16 152 TYR A CA 1
ATOM 1135 C C . TYR A 1 152 ? 39.939 6.192 37.174 1.00 12.28 152 TYR A C 1
ATOM 1136 O O . TYR A 1 152 ? 38.826 5.890 36.739 1.00 12.26 152 TYR A O 1
ATOM 1145 N N . HIS A 1 153 ? 40.752 5.332 37.788 1.00 14.38 153 HIS A N 1
ATOM 1146 C CA . HIS A 1 153 ? 40.399 3.947 38.071 1.00 13.78 153 HIS A CA 1
ATOM 1147 C C . HIS A 1 153 ? 40.166 3.701 39.586 1.00 14.45 153 HIS A C 1
ATOM 1148 O O . HIS A 1 153 ? 39.043 3.414 40.004 1.00 14.27 153 HIS A O 1
ATOM 1155 N N . GLU A 1 154 ? 41.208 3.812 40.410 1.00 11.73 154 GLU A N 1
ATOM 1156 C CA . GLU A 1 154 ? 41.057 3.560 41.864 1.00 11.09 154 GLU A CA 1
ATOM 1157 C C . GLU A 1 154 ? 42.219 4.182 42.636 1.00 9.55 154 GLU A C 1
ATOM 1158 O O . GLU A 1 154 ? 43.101 4.761 42.034 1.00 10.21 154 GLU A O 1
ATOM 1164 N N . GLY A 1 155 ? 42.188 4.094 43.962 1.00 8.22 155 GLY A N 1
ATOM 1165 C CA . GLY A 1 155 ? 43.214 4.689 44.812 1.00 8.32 155 GLY A CA 1
ATOM 1166 C C . GLY A 1 155 ? 42.748 6.056 45.255 1.00 8.95 155 GLY A C 1
ATOM 1167 O O . GLY A 1 155 ? 41.735 6.538 44.772 1.00 13.04 155 GLY A O 1
ATOM 1168 N N . VAL A 1 156 ? 43.481 6.699 46.161 1.00 10.84 156 VAL A N 1
ATOM 1169 C CA . VAL A 1 156 ? 43.112 8.049 46.589 1.00 10.67 156 VAL A CA 1
ATOM 1170 C C . VAL A 1 156 ? 43.556 9.036 45.522 1.00 11.62 156 VAL A C 1
ATOM 1171 O O . VAL A 1 156 ? 44.747 9.144 45.202 1.00 11.83 156 VAL A O 1
ATOM 1175 N N . PHE A 1 157 ? 42.582 9.762 44.994 1.00 11.35 157 PHE A N 1
ATOM 1176 C CA . PHE A 1 157 ? 42.802 10.759 43.971 1.00 12.50 157 PHE A CA 1
ATOM 1177 C C . PHE A 1 157 ? 43.279 12.070 44.587 1.00 11.12 157 PHE A C 1
ATOM 1178 O O . PHE A 1 157 ? 42.467 12.861 45.073 1.00 10.33 157 PHE A O 1
ATOM 1186 N N . ASP A 1 158 ? 44.584 12.286 44.527 1.00 12.49 158 ASP A N 1
ATOM 1187 C CA . ASP A 1 158 ? 45.249 13.443 45.118 1.00 14.21 158 ASP A CA 1
ATOM 1188 C C . ASP A 1 158 ? 45.964 14.269 44.043 1.00 13.31 158 ASP A C 1
ATOM 1189 O O . ASP A 1 158 ? 46.871 15.053 44.329 1.00 13.89 158 ASP A O 1
ATOM 1194 N N . ALA A 1 159 ? 45.518 14.093 42.806 1.00 12.78 159 ALA A N 1
ATOM 1195 C CA . ALA A 1 159 ? 46.046 14.832 41.668 1.00 15.09 159 ALA A CA 1
ATOM 1196 C C . ALA A 1 159 ? 45.912 16.344 41.857 1.00 14.90 159 ALA A C 1
ATOM 1197 O O . ALA A 1 159 ? 45.022 16.837 42.555 1.00 12.16 159 ALA A O 1
ATOM 1199 N N . SER A 1 160 ? 46.829 17.067 41.237 1.00 14.84 160 SER A N 1
ATOM 1200 C CA . SER A 1 160 ? 46.783 18.504 41.218 1.00 16.09 160 SER A CA 1
ATOM 1201 C C . SER A 1 160 ? 45.550 18.920 40.418 1.00 14.54 160 SER A C 1
ATOM 1202 O O . SER A 1 160 ? 45.481 18.695 39.219 1.00 12.70 160 SER A O 1
ATOM 1205 N N . CYS A 1 161 ? 44.573 19.506 41.101 1.00 11.69 161 CYS A N 1
ATOM 1206 C CA . CYS A 1 161 ? 43.246 19.682 40.526 1.00 14.17 161 CYS A CA 1
ATOM 1207 C C . CYS A 1 161 ? 42.896 21.158 40.409 1.00 14.03 161 CYS A C 1
ATOM 1208 O O . CYS A 1 161 ? 43.202 21.953 41.294 1.00 13.41 161 CYS A O 1
ATOM 1211 N N . GLY A 1 162 ? 42.249 21.526 39.310 1.00 14.36 162 GLY A N 1
ATOM 1212 C CA . GLY A 1 162 ? 41.749 22.889 39.136 1.00 13.88 162 GLY A CA 1
ATOM 1213 C C . GLY A 1 162 ? 40.495 23.136 39.965 1.00 12.15 162 GLY A C 1
ATOM 1214 O O . GLY A 1 162 ? 39.990 22.232 40.633 1.00 13.91 162 GLY A O 1
ATOM 1215 N N . THR A 1 163 ? 39.985 24.360 39.916 1.00 12.34 163 THR A N 1
ATOM 1216 C CA . THR A 1 163 ? 38.779 24.734 40.675 1.00 10.98 163 THR A CA 1
ATOM 1217 C C . THR A 1 163 ? 37.745 25.453 39.810 1.00 13.14 163 THR A C 1
ATOM 1218 O O . THR A 1 163 ? 36.883 26.178 40.332 1.00 10.82 163 THR A O 1
ATOM 1222 N N . ASP A 1 164 ? 37.805 25.235 38.499 1.00 12.67 164 ASP A N 1
ATOM 1223 C CA . ASP A 1 164 ? 36.767 25.747 37.601 1.00 15.30 164 ASP A CA 1
ATOM 1224 C C . ASP A 1 164 ? 35.577 24.791 37.655 1.00 15.89 164 ASP A C 1
ATOM 1225 O O . ASP A 1 164 ? 35.555 23.781 36.951 1.00 14.05 164 ASP A O 1
ATOM 1230 N N . LEU A 1 165 ? 34.601 25.098 38.513 1.00 12.05 165 LEU A N 1
ATOM 1231 C CA . LEU A 1 165 ? 33.557 24.115 38.843 1.00 13.83 165 LEU A CA 1
ATOM 1232 C C . LEU A 1 165 ? 32.736 23.795 37.615 1.00 14.93 165 LEU A C 1
ATOM 1233 O O . LEU A 1 165 ? 32.129 24.695 37.022 1.00 15.33 165 LEU A O 1
ATOM 1238 N N . ASP A 1 166 ? 32.713 22.535 37.201 1.00 11.83 166 ASP A N 1
ATOM 1239 C CA . ASP A 1 166 ? 31.983 22.191 35.974 1.00 12.47 166 ASP A CA 1
ATOM 1240 C C . ASP A 1 166 ? 31.206 20.873 36.015 1.00 13.04 166 ASP A C 1
ATOM 1241 O O . ASP A 1 166 ? 30.604 20.471 35.002 1.00 11.64 166 ASP A O 1
ATOM 1246 N N . HIS A 1 167 ? 31.210 20.206 37.169 1.00 11.67 167 HIS A N 1
ATOM 1247 C CA . HIS A 1 167 ? 30.579 18.900 37.315 1.00 10.70 167 HIS A CA 1
ATOM 1248 C C . HIS A 1 167 ? 29.976 18.814 38.693 1.00 11.45 167 HIS A C 1
ATOM 1249 O O . HIS A 1 167 ? 30.565 19.296 39.655 1.00 11.78 167 HI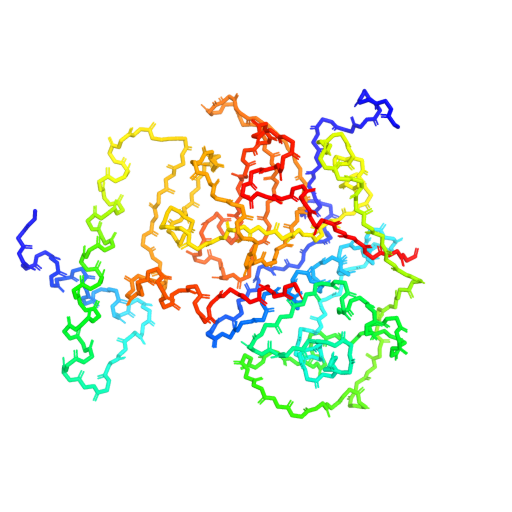S A O 1
ATOM 1256 N N . GLY A 1 168 ? 28.815 18.175 38.789 1.00 12.27 168 GLY A N 1
ATOM 1257 C CA . GLY A 1 168 ? 28.112 18.015 40.061 1.00 12.15 168 GLY A CA 1
ATOM 1258 C C . GLY A 1 168 ? 28.018 16.550 40.405 1.00 12.92 168 GLY A C 1
ATOM 1259 O O . GLY A 1 168 ? 27.532 15.753 39.609 1.00 12.99 168 GLY A O 1
ATOM 1260 N N . VAL A 1 169 ? 28.476 16.193 41.594 1.00 14.14 169 VAL A N 1
ATOM 1261 C CA . VAL A 1 169 ? 28.454 14.818 42.055 1.00 11.47 169 VAL A CA 1
ATOM 1262 C C . VAL A 1 169 ? 27.987 14.775 43.520 1.00 12.29 169 VAL A C 1
ATOM 1263 O O . VAL A 1 169 ? 27.394 15.735 44.023 1.00 10.41 169 VAL A O 1
ATOM 1267 N N . LEU A 1 170 ? 28.235 13.663 44.196 1.00 10.33 170 LEU A N 1
ATOM 1268 C CA . LEU A 1 170 ? 27.690 13.425 45.524 1.00 9.25 170 LEU A CA 1
ATOM 1269 C C . LEU A 1 170 ? 28.771 12.842 46.412 1.00 11.06 170 LEU A C 1
ATOM 1270 O O . LEU A 1 170 ? 29.485 11.919 45.987 1.00 12.54 170 LEU A O 1
ATOM 1275 N N . LEU A 1 171 ? 28.913 13.355 47.631 1.00 12.16 171 LEU A N 1
ATOM 1276 C CA . LEU A 1 171 ? 29.734 12.679 48.612 1.00 10.40 171 LEU A CA 1
ATOM 1277 C C . LEU A 1 171 ? 28.838 11.848 49.485 1.00 12.41 171 LEU A C 1
ATOM 1278 O O . LEU A 1 171 ? 27.787 12.322 49.957 1.00 11.54 171 LEU A O 1
ATOM 1283 N N . VAL A 1 172 ? 29.270 10.607 49.700 1.00 11.90 172 VAL A N 1
ATOM 1284 C CA . VAL A 1 172 ? 28.517 9.655 50.496 1.00 11.61 172 VAL A CA 1
ATOM 1285 C C . VAL A 1 172 ? 29.256 9.237 51.766 1.00 11.73 172 VAL A C 1
ATOM 1286 O O . VAL A 1 172 ? 28.782 8.395 52.523 1.00 8.44 172 VAL A O 1
ATOM 1290 N N . GLY A 1 173 ? 30.387 9.876 52.033 1.00 11.31 173 GLY A N 1
ATOM 1291 C CA . GLY A 1 173 ? 31.100 9.602 53.257 1.00 10.27 173 GLY A CA 1
ATOM 1292 C C . GLY A 1 173 ? 32.545 10.016 53.234 1.00 11.10 173 GLY A C 1
ATOM 1293 O O . GLY A 1 173 ? 32.996 10.784 52.371 1.00 10.31 173 GLY A O 1
ATOM 1294 N N . TYR A 1 174 ? 33.267 9.500 54.207 1.00 10.76 174 TYR A N 1
ATOM 1295 C CA . TYR A 1 174 ? 34.677 9.745 54.327 1.00 9.49 174 TYR A CA 1
ATOM 1296 C C . TYR A 1 174 ? 35.320 8.607 55.132 1.00 11.87 174 TYR A C 1
ATOM 1297 O O . TYR A 1 174 ? 34.625 7.748 55.739 1.00 10.69 174 TYR A O 1
ATOM 1306 N N . GLY A 1 175 ? 36.644 8.607 55.124 1.00 11.50 175 GLY A N 1
ATOM 1307 C CA . GLY A 1 175 ? 37.438 7.556 55.785 1.00 12.50 175 GLY A CA 1
ATOM 1308 C C . GLY A 1 175 ? 38.913 7.777 55.567 1.00 10.41 175 GLY A C 1
ATOM 1309 O O . GLY A 1 175 ? 39.330 8.865 55.198 1.00 13.68 175 GLY A O 1
ATOM 1310 N N . THR A 1 176 ? 39.703 6.733 55.771 1.00 13.07 176 THR A N 1
ATOM 1311 C CA . THR A 1 176 ? 41.138 6.833 55.658 1.00 15.77 176 THR A CA 1
ATOM 1312 C C . THR A 1 176 ? 41.705 5.602 54.956 1.00 14.72 176 THR A C 1
ATOM 1313 O O . THR A 1 176 ? 41.236 4.487 55.179 1.00 12.84 176 THR A O 1
ATOM 1317 N N . ASP A 1 177 ? 42.705 5.825 54.106 1.00 12.18 177 ASP A N 1
ATOM 1318 C CA . ASP A 1 177 ? 43.357 4.764 53.338 1.00 14.87 177 ASP A CA 1
ATOM 1319 C C . ASP A 1 177 ? 44.736 4.453 53.911 1.00 15.32 177 ASP A C 1
ATOM 1320 O O . ASP A 1 177 ? 45.637 5.265 53.795 1.00 18.32 177 ASP A O 1
ATOM 1325 N N . LYS A 1 178 ? 44.917 3.280 54.495 1.00 18.45 178 LYS A N 1
ATOM 1326 C CA . LYS A 1 178 ? 46.270 2.850 54.945 1.00 21.89 178 LYS A CA 1
ATOM 1327 C C . LYS A 1 178 ? 47.287 2.604 53.806 1.00 24.53 178 LYS A C 1
ATOM 1328 O O . LYS A 1 1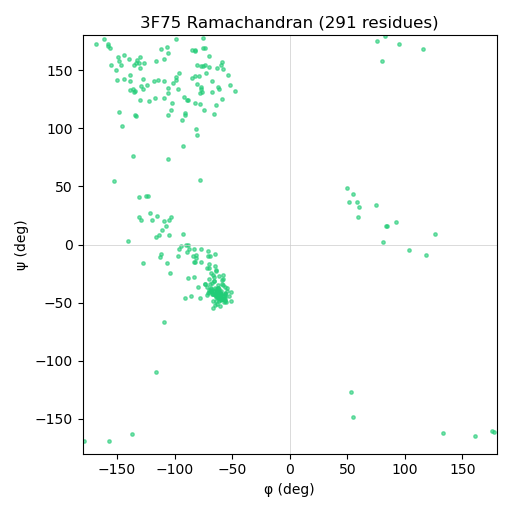78 ? 48.487 2.767 54.000 1.00 24.39 178 LYS A O 1
ATOM 1334 N N . GLU A 1 179 ? 46.809 2.263 52.615 1.00 25.48 179 GLU A N 1
ATOM 1335 C CA . GLU A 1 179 ? 47.693 2.006 51.462 1.00 28.01 179 GLU A CA 1
ATOM 1336 C C . GLU A 1 179 ? 48.524 3.250 51.103 1.00 27.56 179 GLU A C 1
ATOM 1337 O O . GLU A 1 179 ? 49.751 3.190 51.016 1.00 28.73 179 GLU A O 1
ATOM 1343 N N . SER A 1 180 ? 47.852 4.379 50.905 1.00 28.36 180 SER A N 1
ATOM 1344 C CA . SER A 1 180 ? 48.528 5.620 50.585 1.00 27.70 180 SER A CA 1
ATOM 1345 C C . SER A 1 180 ? 48.750 6.470 51.826 1.00 25.97 180 SER A C 1
ATOM 1346 O O . SER A 1 180 ? 49.388 7.513 51.732 1.00 26.70 180 SER A O 1
ATOM 1349 N N . LYS A 1 181 ? 48.237 6.020 52.971 1.00 24.15 181 LYS A N 1
ATOM 1350 C CA . LYS A 1 181 ? 48.254 6.782 54.223 1.00 25.17 181 LYS A CA 1
ATOM 1351 C C . LYS A 1 181 ? 47.540 8.148 54.121 1.00 23.48 181 LYS A C 1
ATOM 1352 O O . LYS A 1 181 ? 47.956 9.112 54.743 1.00 26.67 181 LYS A O 1
ATOM 1358 N N . LYS A 1 182 ? 46.456 8.209 53.357 1.00 19.96 182 LYS A N 1
ATOM 1359 C CA . LYS A 1 182 ? 45.727 9.465 53.096 1.00 19.20 182 LYS A CA 1
ATOM 1360 C C . LYS A 1 182 ? 44.247 9.380 53.473 1.00 17.67 182 LYS A C 1
ATOM 1361 O O . LYS A 1 182 ? 43.573 8.390 53.164 1.00 12.53 182 LYS A O 1
ATOM 1367 N N . ASP A 1 183 ? 43.746 10.437 54.113 1.00 14.60 183 ASP A N 1
ATOM 1368 C CA . ASP A 1 183 ? 42.331 10.569 54.400 1.00 13.13 183 ASP A CA 1
ATOM 1369 C C . ASP A 1 183 ? 41.566 10.880 53.104 1.00 13.30 183 ASP A C 1
ATOM 1370 O O . ASP A 1 183 ? 42.103 11.538 52.212 1.00 12.51 183 ASP A O 1
ATOM 1375 N N . PHE A 1 184 ? 40.323 10.406 53.007 1.00 8.03 184 PHE A N 1
ATOM 1376 C CA . PHE A 1 184 ? 39.506 10.636 51.814 1.00 11.92 184 PHE A CA 1
ATOM 1377 C C . PHE A 1 184 ? 38.034 10.956 52.039 1.00 13.26 184 PHE A C 1
ATOM 1378 O O . PHE A 1 184 ? 37.468 10.648 53.092 1.00 13.79 184 PHE A O 1
ATOM 1386 N N . TRP A 1 185 ? 37.437 11.562 51.013 1.00 9.25 185 TRP A N 1
ATOM 1387 C CA . TRP A 1 185 ? 35.997 11.649 50.845 1.00 11.72 185 TRP A CA 1
ATOM 1388 C C . TRP A 1 185 ? 35.589 10.545 49.865 1.00 12.45 185 TRP A C 1
ATOM 1389 O O . TRP A 1 185 ? 36.304 10.298 48.876 1.00 12.78 185 TRP A O 1
ATOM 1400 N N . ILE A 1 186 ? 34.443 9.912 50.118 1.00 11.08 186 ILE A N 1
ATOM 1401 C CA . ILE A 1 186 ? 33.860 8.951 49.184 1.00 9.82 186 ILE A CA 1
ATOM 1402 C C . ILE A 1 186 ? 32.900 9.689 48.229 1.00 12.12 186 ILE A C 1
ATOM 1403 O O . ILE A 1 186 ? 31.841 10.185 48.649 1.00 11.07 186 ILE A O 1
ATOM 1408 N N . MET A 1 187 ? 33.277 9.780 46.959 1.00 10.37 187 MET A N 1
ATOM 1409 C CA . MET A 1 187 ? 32.449 10.448 45.951 1.00 10.45 187 MET A CA 1
ATOM 1410 C C . MET A 1 187 ? 31.750 9.446 45.006 1.00 11.57 187 MET A C 1
ATOM 1411 O O . MET A 1 187 ? 32.380 8.501 44.513 1.00 13.14 187 MET A O 1
ATOM 1416 N N . LYS A 1 188 ? 30.463 9.678 44.765 1.00 12.12 188 LYS A N 1
ATOM 1417 C CA . LYS A 1 188 ? 29.649 8.919 43.802 1.00 13.94 188 LYS A CA 1
ATOM 1418 C C . LYS A 1 188 ? 29.491 9.730 42.533 1.00 13.96 188 LYS A C 1
ATOM 1419 O O . LYS A 1 188 ? 28.973 10.856 42.566 1.00 10.60 188 LYS A O 1
ATOM 1425 N N . ASN A 1 189 ? 29.928 9.161 41.411 1.00 12.44 189 ASN A N 1
ATOM 1426 C CA . ASN A 1 189 ? 29.802 9.831 40.118 1.00 12.41 189 ASN A CA 1
ATOM 1427 C C . ASN A 1 189 ? 28.575 9.279 39.369 1.00 11.60 189 ASN A C 1
ATOM 1428 O O . ASN A 1 189 ? 27.930 8.345 39.845 1.00 14.03 189 ASN A O 1
ATOM 1433 N N . SER A 1 190 ? 28.296 9.843 38.191 1.00 9.93 190 SER A N 1
ATOM 1434 C CA . SER A 1 190 ? 27.196 9.422 37.333 1.00 10.82 190 SER A CA 1
ATOM 1435 C C . SER A 1 190 ? 27.685 9.067 35.930 1.00 11.84 190 SER A C 1
ATOM 1436 O O . SER A 1 190 ? 27.041 9.411 34.924 1.00 9.69 190 SER A O 1
ATOM 1439 N N . TRP A 1 191 ? 28.824 8.372 35.865 1.00 13.18 191 TRP A N 1
ATOM 1440 C CA . TRP A 1 191 ? 29.404 7.968 34.596 1.00 12.65 191 TRP A CA 1
ATOM 1441 C C . TRP A 1 191 ? 29.415 6.464 34.460 1.00 13.65 191 TRP A C 1
ATOM 1442 O O . TRP A 1 191 ? 30.224 5.916 33.705 1.00 11.97 191 TRP A O 1
ATOM 1453 N N . GLY A 1 192 ? 28.509 5.795 35.180 1.00 12.59 192 GLY A N 1
ATOM 1454 C CA . GLY A 1 192 ? 28.444 4.339 35.188 1.00 14.98 192 GLY A CA 1
ATOM 1455 C C . GLY A 1 192 ? 29.541 3.660 36.018 1.00 15.12 192 GLY A C 1
ATOM 1456 O O . GLY A 1 192 ? 30.457 4.295 36.545 1.00 15.01 192 GLY A O 1
ATOM 1457 N N . THR A 1 193 ? 29.429 2.351 36.123 1.00 13.78 193 THR A N 1
ATOM 1458 C CA . THR A 1 193 ? 30.291 1.541 36.987 1.00 14.33 193 THR A CA 1
ATOM 1459 C C . THR A 1 193 ? 31.606 1.181 36.336 1.00 16.83 193 THR A C 1
ATOM 1460 O O . THR A 1 193 ? 32.490 0.630 36.994 1.00 17.45 193 THR A O 1
ATOM 1464 N N . GLY A 1 194 ? 31.727 1.458 35.038 1.00 15.67 194 GLY A N 1
ATOM 1465 C CA . GLY A 1 194 ? 32.961 1.222 34.294 1.00 14.46 194 GLY A CA 1
ATOM 1466 C C . GLY A 1 194 ? 33.973 2.338 34.495 1.00 16.29 194 GLY A C 1
ATOM 1467 O O . GLY A 1 194 ? 35.120 2.202 34.095 1.00 20.44 194 GLY A O 1
ATOM 1468 N N . TRP A 1 195 ? 33.552 3.454 35.087 1.00 11.94 195 TRP A N 1
ATOM 1469 C CA . TRP A 1 195 ? 34.476 4.524 35.446 1.00 10.34 195 TRP A CA 1
ATOM 1470 C C . TRP A 1 195 ? 34.873 4.362 36.910 1.00 9.73 195 TRP A C 1
ATOM 1471 O O . TRP A 1 195 ? 34.065 3.931 37.746 1.00 11.21 195 TRP A O 1
ATOM 1482 N N . GLY A 1 196 ? 36.098 4.736 37.239 1.00 14.02 196 GLY A N 1
ATOM 1483 C CA . GLY A 1 196 ? 36.540 4.728 38.646 1.00 13.63 196 GLY A CA 1
ATOM 1484 C C . GLY A 1 196 ? 36.363 3.388 39.358 1.00 12.55 196 GLY A C 1
ATOM 1485 O O . GLY A 1 196 ? 36.454 2.313 38.738 1.00 10.78 196 GLY A O 1
ATOM 1486 N N . ARG A 1 197 ? 36.112 3.446 40.663 1.00 12.93 197 ARG A N 1
ATOM 1487 C CA . ARG A 1 197 ? 36.000 2.234 41.506 1.00 13.15 197 ARG A CA 1
ATOM 1488 C C . ARG A 1 197 ? 34.536 1.833 41.560 1.00 12.21 197 ARG A C 1
ATOM 1489 O O . ARG A 1 197 ? 33.784 2.269 42.440 1.00 10.23 197 ARG A O 1
ATOM 1497 N N . ASP A 1 198 ? 34.121 1.079 40.544 1.00 11.60 198 ASP A N 1
ATOM 1498 C CA . ASP A 1 198 ? 32.735 0.722 40.334 1.00 13.31 198 ASP A CA 1
ATOM 1499 C C . ASP A 1 198 ? 31.822 1.960 40.360 1.00 12.64 198 ASP A C 1
ATOM 1500 O O . ASP A 1 198 ? 30.714 1.903 40.869 1.00 12.18 198 ASP A O 1
ATOM 1505 N N . GLY A 1 199 ? 32.321 3.069 39.823 1.00 7.59 199 GLY A N 1
ATOM 1506 C CA . GLY A 1 199 ? 31.533 4.286 39.659 1.00 12.34 199 GLY A CA 1
ATOM 1507 C C . GLY A 1 199 ? 31.866 5.344 40.696 1.00 13.39 199 GLY A C 1
ATOM 1508 O O . GLY A 1 199 ? 31.331 6.445 40.633 1.00 13.08 199 GLY A O 1
ATOM 1509 N N . TYR A 1 200 ? 32.738 4.998 41.649 1.00 11.82 200 TYR A N 1
ATOM 1510 C CA . TYR A 1 200 ? 33.094 5.862 42.767 1.00 10.38 200 TYR A CA 1
ATOM 1511 C C . TYR A 1 200 ? 34.511 6.382 42.641 1.00 10.18 200 TYR A C 1
ATOM 1512 O O . TYR A 1 200 ? 35.351 5.811 41.927 1.00 12.53 200 TYR A O 1
ATOM 1521 N N . MET A 1 201 ? 34.772 7.465 43.354 1.00 9.98 201 MET A N 1
ATOM 1522 C CA . MET A 1 201 ? 36.118 8.009 43.485 1.00 10.38 201 MET A CA 1
ATOM 1523 C C . MET A 1 201 ? 36.440 8.368 44.932 1.00 11.67 201 MET A C 1
ATOM 1524 O O . MET A 1 201 ? 35.658 9.032 45.594 1.00 12.81 201 MET A O 1
ATOM 1529 N N . TYR A 1 202 ? 37.613 7.929 45.392 1.00 8.84 202 TYR A N 1
ATOM 1530 C CA . TYR A 1 202 ? 38.129 8.265 46.709 1.00 7.96 202 TYR A CA 1
ATOM 1531 C C . TYR A 1 202 ? 39.011 9.497 46.536 1.00 11.28 202 TYR A C 1
ATOM 1532 O O . TYR A 1 202 ? 40.109 9.426 45.977 1.00 13.95 202 TYR A O 1
ATOM 1541 N N . MET A 1 203 ? 38.512 10.633 47.002 1.00 12.49 203 MET A N 1
ATOM 1542 C CA . MET A 1 203 ? 39.146 11.928 46.759 1.00 10.42 203 MET A CA 1
ATOM 1543 C C . MET A 1 203 ? 39.912 12.332 47.993 1.00 9.55 203 MET A C 1
ATOM 1544 O O . MET A 1 203 ? 39.416 12.169 49.114 1.00 9.11 203 MET A O 1
ATOM 1549 N N . ALA A 1 204 ? 41.108 12.888 47.801 1.00 12.79 204 ALA A N 1
ATOM 1550 C CA . ALA A 1 204 ? 41.975 13.268 48.915 1.00 11.27 204 ALA A CA 1
ATOM 1551 C C . ALA A 1 204 ? 41.291 14.315 49.778 1.00 12.58 204 ALA A C 1
ATOM 1552 O O . ALA A 1 204 ? 40.752 15.302 49.261 1.00 13.52 204 ALA A O 1
ATOM 1554 N N . MET A 1 205 ? 41.336 14.117 51.091 1.00 13.98 205 MET A N 1
ATOM 1555 C CA . MET A 1 205 ? 40.619 14.993 52.028 1.00 17.08 205 MET A CA 1
ATOM 1556 C C . MET A 1 205 ? 41.302 16.311 52.328 1.00 19.16 205 MET A C 1
ATOM 1557 O O . MET A 1 205 ? 40.624 17.329 52.526 1.00 26.93 205 MET A O 1
ATOM 1562 N N . HIS A 1 206 ? 42.625 16.307 52.408 1.00 17.41 206 HIS A N 1
ATOM 1563 C CA . HIS A 1 206 ? 43.344 17.484 52.895 1.00 17.72 206 HIS A CA 1
ATOM 1564 C C . HIS A 1 206 ? 44.018 18.202 51.741 1.00 19.20 206 HIS A C 1
ATOM 1565 O O . HIS A 1 206 ? 45.223 18.127 51.570 1.00 17.88 206 HIS A O 1
ATOM 1572 N N . LYS A 1 207 ? 43.225 18.886 50.935 1.00 21.11 207 LYS A N 1
ATOM 1573 C CA . LYS A 1 207 ? 43.756 19.616 49.786 1.00 22.76 207 LYS A CA 1
ATOM 1574 C C . LYS A 1 207 ? 43.353 21.079 49.900 1.00 23.37 207 LYS A C 1
ATOM 1575 O O . LYS A 1 207 ? 42.951 21.714 48.930 1.00 26.88 207 LYS A O 1
ATOM 1581 N N . GLY A 1 208 ? 43.447 21.601 51.116 1.00 24.14 208 GLY A N 1
ATOM 1582 C CA . GLY A 1 208 ? 43.251 23.016 51.366 1.00 22.31 208 GLY A CA 1
ATOM 1583 C C . GLY A 1 208 ? 41.802 23.426 51.494 1.00 19.90 208 GLY A C 1
ATOM 1584 O O . GLY A 1 208 ? 40.884 22.621 51.348 1.00 19.72 208 GLY A O 1
ATOM 1585 N N . GLU A 1 209 ? 41.608 24.709 51.742 1.00 18.29 209 GLU A N 1
ATOM 1586 C CA . GLU A 1 209 ? 40.284 25.249 52.044 1.00 20.54 209 GLU A CA 1
ATOM 1587 C C . GLU A 1 209 ? 39.250 25.138 50.906 1.00 18.99 209 GLU A C 1
ATOM 1588 O O . GLU A 1 209 ? 38.058 25.196 51.182 1.00 20.62 209 GLU A O 1
ATOM 1594 N N . GLU A 1 210 ? 39.681 25.013 49.647 1.00 13.94 210 GLU A N 1
ATOM 1595 C CA . GLU A 1 210 ? 38.726 24.885 48.529 1.00 14.34 210 GLU A CA 1
ATOM 1596 C C . GLU A 1 210 ? 38.212 23.448 48.341 1.00 14.35 210 GLU A C 1
ATOM 1597 O O . GLU A 1 210 ? 37.227 23.239 47.646 1.00 13.49 210 GLU A O 1
ATOM 1603 N N . GLY A 1 211 ? 38.885 22.479 48.967 1.00 13.97 211 GLY A N 1
ATOM 1604 C CA . GLY A 1 211 ? 38.617 21.064 48.768 1.00 14.75 211 GLY A CA 1
ATOM 1605 C C . GLY A 1 211 ? 39.269 20.544 47.494 1.00 15.10 211 GLY A C 1
ATOM 1606 O O . GLY A 1 211 ? 39.578 21.317 46.573 1.00 12.25 211 GLY A O 1
ATOM 1607 N N . GLN A 1 212 ? 39.480 19.232 47.431 1.00 15.96 212 GLN A N 1
ATOM 1608 C CA . GLN A 1 212 ? 40.031 18.611 46.224 1.00 15.50 212 GLN A CA 1
ATOM 1609 C C . GLN A 1 212 ? 39.099 18.913 45.041 1.00 15.33 212 GLN A C 1
ATOM 1610 O O . GLN A 1 212 ? 37.902 18.685 45.119 1.00 13.69 212 GLN A O 1
ATOM 1616 N N . CYS A 1 213 ? 39.665 19.479 43.980 1.00 14.25 213 CYS A N 1
ATOM 1617 C CA . CYS A 1 213 ? 38.911 19.899 42.785 1.00 15.12 213 CYS A CA 1
ATOM 1618 C C . CYS A 1 213 ? 37.810 20.930 43.062 1.00 13.51 213 CYS A C 1
ATOM 1619 O O . CYS A 1 213 ? 36.865 21.042 42.288 1.00 10.76 213 CYS A O 1
ATOM 1622 N N . GLY A 1 214 ? 37.938 21.675 44.157 1.00 12.93 214 GLY A N 1
ATOM 1623 C CA . GLY A 1 214 ? 36.942 22.679 44.535 1.00 15.08 214 GLY A CA 1
ATOM 1624 C C . GLY A 1 214 ? 35.725 22.162 45.307 1.00 15.76 214 GLY A C 1
ATOM 1625 O O . GLY A 1 214 ? 34.742 22.887 45.454 1.00 16.11 214 GLY A O 1
ATOM 1626 N N . LEU A 1 215 ? 35.794 20.951 45.858 1.00 13.78 215 LEU A N 1
ATOM 1627 C CA . LEU A 1 215 ? 34.586 20.338 46.454 1.00 13.53 215 LEU A CA 1
ATOM 1628 C C . LEU A 1 215 ? 34.002 21.039 47.686 1.00 12.75 215 LEU A C 1
ATOM 1629 O O . LEU A 1 215 ? 32.843 20.809 48.008 1.00 12.85 215 LEU A O 1
ATOM 1634 N N . LEU A 1 216 ? 34.780 21.894 48.362 1.00 11.45 216 LEU A N 1
ATOM 1635 C CA . LEU A 1 216 ? 34.243 22.680 49.487 1.00 13.14 216 LEU A CA 1
ATOM 1636 C C . LEU A 1 216 ? 33.650 24.041 49.076 1.00 14.36 216 LEU A C 1
ATOM 1637 O O . LEU A 1 216 ? 33.166 24.777 49.931 1.00 18.65 216 LEU A O 1
ATOM 1642 N N . LEU A 1 217 ? 33.677 24.383 47.783 1.00 15.03 217 LEU A N 1
ATOM 1643 C CA . LEU A 1 217 ? 33.264 25.713 47.333 1.00 14.47 217 LEU A CA 1
ATOM 1644 C C . LEU A 1 217 ? 31.763 25.882 47.139 1.00 17.91 217 LEU A C 1
ATOM 1645 O O . LEU A 1 217 ? 31.257 26.995 47.255 1.00 17.00 217 LEU A O 1
ATOM 1650 N N . ASP A 1 218 ? 31.040 24.805 46.834 1.00 16.59 218 ASP A N 1
ATOM 1651 C CA . ASP A 1 218 ? 29.638 24.966 46.467 1.00 17.65 218 ASP A CA 1
ATOM 1652 C C . ASP A 1 218 ? 28.840 23.726 46.810 1.00 17.00 218 ASP A C 1
ATOM 1653 O O . ASP A 1 218 ? 28.171 23.155 45.956 1.00 18.11 218 ASP A O 1
ATOM 1658 N N . ALA A 1 219 ? 28.919 23.315 48.070 1.00 15.39 219 ALA A N 1
ATOM 1659 C CA . ALA A 1 219 ? 28.305 22.067 48.533 1.00 15.98 219 ALA A CA 1
ATOM 1660 C C . ALA A 1 219 ? 26.975 22.371 49.206 1.00 16.84 219 ALA A C 1
ATOM 1661 O O . ALA A 1 219 ? 26.835 23.403 49.854 1.00 17.30 219 ALA A O 1
ATOM 1663 N N . SER A 1 220 ? 25.997 21.487 49.041 1.00 14.13 220 SER A N 1
ATOM 1664 C CA . SER A 1 220 ? 24.684 21.713 49.639 1.00 15.35 220 SER A CA 1
ATOM 1665 C C . SER A 1 220 ? 23.918 20.410 49.806 1.00 15.24 220 SER A C 1
ATOM 1666 O O . SER A 1 220 ? 24.335 19.346 49.321 1.00 15.62 220 SER A O 1
ATOM 1669 N N . PHE A 1 221 ? 22.801 20.490 50.514 1.00 14.22 221 PHE A N 1
ATOM 1670 C CA . PHE A 1 221 ? 22.006 19.314 50.767 1.00 16.08 221 PHE A CA 1
ATOM 1671 C C . PHE A 1 221 ? 20.554 19.656 51.036 1.00 16.47 221 PHE A C 1
ATOM 1672 O O . PHE A 1 221 ? 20.253 20.771 51.478 1.00 14.50 221 PHE A O 1
ATOM 1680 N N . PRO A 1 222 ? 19.645 18.692 50.762 1.00 16.79 222 PRO A N 1
ATOM 1681 C CA . PRO A 1 222 ? 18.204 18.873 51.010 1.00 17.13 222 PRO A CA 1
ATOM 1682 C C . PRO A 1 222 ? 17.849 18.684 52.477 1.00 19.45 222 PRO A C 1
ATOM 1683 O O . PRO A 1 222 ? 18.457 17.864 53.158 1.00 19.48 222 PRO A O 1
ATOM 1687 N N . VAL A 1 223 ? 16.880 19.451 52.956 1.00 19.31 223 VAL A N 1
ATOM 1688 C CA . VAL A 1 223 ? 16.410 19.335 54.331 1.00 20.38 223 VAL A CA 1
ATOM 1689 C C . VAL A 1 223 ? 15.008 18.725 54.307 1.00 19.92 223 VAL A C 1
ATOM 1690 O O . VAL A 1 223 ? 14.134 19.217 53.597 1.00 19.80 223 VAL A O 1
ATOM 1694 N N . MET A 1 224 ? 14.805 17.643 55.058 1.00 22.23 224 MET A N 1
ATOM 1695 C CA . MET A 1 224 ? 13.513 16.939 55.089 1.00 24.40 224 MET A CA 1
ATOM 1696 C C . MET A 1 224 ? 12.984 16.803 56.509 1.00 27.91 224 MET A C 1
ATOM 1697 O O . MET A 1 224 ? 13.702 17.029 57.483 1.00 29.52 224 MET A O 1
ATOM 1703 N N . TRP B 2 16 ? 55.448 0.643 21.865 1.00 47.41 108 TRP P N 1
ATOM 1704 C CA . TRP B 2 16 ? 54.524 -0.238 21.086 1.00 47.26 108 TRP P CA 1
ATOM 1705 C C . TRP B 2 16 ? 54.543 0.105 19.601 1.00 44.71 108 TRP P C 1
ATOM 1706 O O . TRP B 2 16 ? 54.777 1.254 19.223 1.00 44.52 108 TRP P O 1
ATOM 1717 N N . LYS B 2 17 ? 54.291 -0.900 18.766 1.00 41.89 109 LYS P N 1
ATOM 1718 C CA . LYS B 2 17 ? 54.140 -0.688 17.328 1.00 39.76 109 LYS P CA 1
ATOM 1719 C C . LYS B 2 17 ? 52.699 -0.286 16.999 1.00 35.78 109 LYS P C 1
ATOM 1720 O O . LYS B 2 17 ? 51.795 -0.402 17.836 1.00 31.96 109 LYS P O 1
ATOM 1726 N N . GLU B 2 18 ? 52.503 0.187 15.770 1.00 32.04 110 GLU P N 1
ATOM 1727 C CA . GLU B 2 18 ? 51.183 0.601 15.284 1.00 29.81 110 GLU P CA 1
ATOM 1728 C C . GLU B 2 18 ? 50.157 -0.530 15.401 1.00 27.52 110 GLU P C 1
ATOM 1729 O O . GLU B 2 18 ? 49.023 -0.312 15.819 1.00 25.84 110 GLU P O 1
ATOM 1735 N N . ALA B 2 19 ? 50.569 -1.744 15.042 1.00 25.52 111 ALA P N 1
ATOM 1736 C CA . ALA B 2 19 ? 49.698 -2.910 15.119 1.00 23.55 111 ALA P CA 1
ATOM 1737 C C . ALA B 2 19 ? 49.161 -3.146 16.531 1.00 23.69 111 ALA P C 1
ATOM 1738 O O . ALA B 2 19 ? 48.029 -3.593 16.673 1.00 24.37 111 ALA P O 1
ATOM 1740 N N . HIS B 2 20 ? 49.956 -2.849 17.565 1.00 23.59 112 HIS P N 1
ATOM 1741 C CA . HIS B 2 20 ? 49.466 -2.937 18.943 1.00 23.46 112 HIS P CA 1
ATOM 1742 C C . HIS B 2 20 ? 48.339 -1.921 19.174 1.00 22.17 112 HIS P C 1
ATOM 1743 O O . HIS B 2 20 ? 47.289 -2.266 19.725 1.00 17.19 112 HIS P O 1
ATOM 1750 N N . PHE B 2 21 ? 48.574 -0.675 18.764 1.00 17.76 113 PHE P N 1
ATOM 1751 C CA . PHE B 2 21 ? 47.550 0.363 18.859 1.00 17.49 113 PHE P CA 1
ATOM 1752 C C . PHE B 2 21 ? 46.325 -0.015 18.039 1.00 17.31 113 PHE P C 1
ATOM 1753 O O . PHE B 2 21 ? 45.199 0.167 18.489 1.00 14.90 113 PHE P O 1
ATOM 1761 N N . GLN B 2 22 ? 46.532 -0.568 16.848 1.00 18.36 114 GLN P N 1
ATOM 1762 C CA . GLN B 2 22 ? 45.401 -0.994 16.018 1.00 18.92 114 GLN P CA 1
ATOM 1763 C C . GLN B 2 22 ? 44.577 -2.087 16.691 1.00 20.16 114 GLN P C 1
ATOM 1764 O O . GLN B 2 22 ? 43.347 -2.022 16.695 1.00 18.71 114 GLN P O 1
ATOM 1770 N N . ASP B 2 23 ? 45.245 -3.082 17.263 1.00 19.16 115 ASP P N 1
ATOM 1771 C CA . ASP B 2 23 ? 44.546 -4.131 18.006 1.00 20.03 115 ASP P CA 1
ATOM 1772 C C . ASP B 2 23 ? 43.808 -3.553 19.209 1.00 19.26 115 ASP P C 1
ATOM 1773 O O . ASP B 2 23 ? 42.675 -3.944 19.512 1.00 19.54 115 ASP P O 1
ATOM 1778 N N . ALA B 2 24 ? 44.470 -2.657 19.920 1.00 17.35 116 ALA P N 1
ATOM 1779 C CA . ALA B 2 24 ? 43.872 -2.065 21.104 1.00 17.71 116 ALA P CA 1
ATOM 1780 C C . ALA B 2 24 ? 42.602 -1.284 20.733 1.00 16.44 116 ALA P C 1
ATOM 1781 O O . ALA B 2 24 ? 41.619 -1.300 21.468 1.00 17.60 116 ALA P O 1
ATOM 1783 N N . PHE B 2 25 ? 42.608 -0.612 19.588 1.00 16.28 117 PHE P N 1
ATOM 1784 C CA . PHE B 2 25 ? 41.447 0.196 19.190 1.00 18.45 117 PHE P CA 1
ATOM 1785 C C . PHE B 2 25 ? 40.280 -0.707 18.772 1.00 21.71 117 PHE P C 1
ATOM 1786 O O . PHE B 2 25 ? 39.137 -0.407 19.064 1.00 18.48 117 PHE P O 1
ATOM 1794 N N . SER B 2 26 ? 40.572 -1.821 18.113 1.00 21.95 118 SER P N 1
ATOM 1795 C CA . SER B 2 26 ? 39.518 -2.778 17.736 1.00 22.45 118 SER P CA 1
ATOM 1796 C C . SER B 2 26 ? 38.845 -3.384 18.949 1.00 20.15 118 SER P C 1
ATOM 1797 O O . SER B 2 26 ? 37.635 -3.483 18.980 1.00 19.24 118 SER P O 1
ATOM 1800 N N . SER B 2 27 ? 39.637 -3.757 19.953 1.00 19.40 119 SER P N 1
ATOM 1801 C CA . SER B 2 27 ? 39.104 -4.232 21.216 1.00 19.55 119 SER P CA 1
ATOM 1802 C C . SER B 2 27 ? 38.228 -3.158 21.916 1.00 20.04 119 SER P C 1
ATOM 1803 O O . SER B 2 27 ? 37.198 -3.480 22.511 1.00 18.15 119 SER P O 1
ATOM 1808 N N . PHE B 2 28 ? 38.680 -1.904 21.882 1.00 21.90 120 PHE P N 1
ATOM 1809 C CA . PHE B 2 28 ? 37.938 -0.764 22.415 1.00 19.87 120 PHE P CA 1
ATOM 1810 C C . PHE B 2 28 ? 36.598 -0.639 21.674 1.00 19.07 120 PHE P C 1
ATOM 1811 O O . PHE B 2 28 ? 35.555 -0.479 22.304 1.00 21.34 120 PHE P O 1
ATOM 1819 N N . GLN B 2 29 ? 36.633 -0.703 20.349 1.00 16.71 121 GLN P N 1
ATOM 1820 C CA . GLN B 2 29 ? 35.415 -0.605 19.540 1.00 18.55 121 GLN P CA 1
ATOM 1821 C C . GLN B 2 29 ? 34.439 -1.729 19.884 1.00 19.57 121 GLN P C 1
ATOM 1822 O O . GLN B 2 29 ? 33.245 -1.485 20.037 1.00 21.22 121 GLN P O 1
ATOM 1828 N N . ALA B 2 30 ? 34.958 -2.949 20.027 1.00 16.85 122 ALA P N 1
ATOM 1829 C CA . ALA B 2 30 ? 34.135 -4.104 20.354 1.00 17.98 122 ALA P CA 1
ATOM 1830 C C . ALA B 2 30 ? 33.565 -3.991 21.750 1.00 19.27 122 ALA P C 1
ATOM 1831 O O . ALA B 2 30 ? 32.376 -4.203 21.963 1.00 20.73 122 ALA P O 1
ATOM 1833 N N . MET B 2 31 ? 34.430 -3.668 22.706 1.00 19.97 123 MET P N 1
ATOM 1834 C CA . MET B 2 31 ? 34.023 -3.619 24.089 1.00 20.89 123 MET P CA 1
ATOM 1835 C C . MET B 2 31 ? 32.944 -2.554 24.304 1.00 19.77 123 MET P C 1
ATOM 1836 O O . MET B 2 31 ? 31.985 -2.792 25.031 1.00 19.03 123 MET P O 1
ATOM 1841 N N . TYR B 2 32 ? 33.084 -1.381 23.693 1.00 17.93 124 TYR P N 1
ATOM 1842 C CA . TYR B 2 32 ? 32.092 -0.323 23.937 1.00 17.66 124 TYR P CA 1
ATOM 1843 C C . TYR B 2 32 ? 31.116 -0.101 22.790 1.00 17.00 124 TYR P C 1
ATOM 1844 O O . TYR B 2 32 ? 30.328 0.840 22.827 1.00 20.71 124 TYR P O 1
ATOM 1853 N N . ALA B 2 33 ? 31.139 -0.971 21.790 1.00 15.77 125 ALA P N 1
ATOM 1854 C CA . ALA B 2 33 ? 30.241 -0.858 20.650 1.00 17.44 125 ALA P CA 1
ATOM 1855 C C . ALA B 2 33 ? 30.366 0.517 20.020 1.00 16.99 125 ALA P C 1
ATOM 1856 O O . ALA B 2 33 ? 29.371 1.158 19.716 1.00 19.31 125 ALA P O 1
ATOM 1858 N N . LYS B 2 34 ? 31.597 0.977 19.866 1.00 17.04 126 LYS P N 1
ATOM 1859 C CA . LYS B 2 34 ? 31.867 2.248 19.228 1.00 18.26 126 LYS P CA 1
ATOM 1860 C C . LYS B 2 34 ? 32.009 2.036 17.729 1.00 16.42 126 LYS P C 1
ATOM 1861 O O . LYS B 2 34 ? 32.834 1.232 17.282 1.00 15.69 126 LYS P O 1
ATOM 1867 N N . SER B 2 35 ? 31.201 2.772 16.975 1.00 15.19 127 SER P N 1
ATOM 1868 C CA . SER B 2 35 ? 31.267 2.799 15.520 1.00 15.09 127 SER P CA 1
ATOM 1869 C C . SER B 2 35 ? 31.304 4.241 15.047 1.00 15.22 127 SER P C 1
ATOM 1870 O O . SER B 2 35 ? 30.948 5.159 15.792 1.00 18.12 127 SER P O 1
ATOM 1873 N N . TYR B 2 36 ? 31.737 4.442 13.808 1.00 12.88 128 TYR P N 1
ATOM 1874 C CA . TYR B 2 36 ? 31.933 5.772 13.292 1.00 14.13 128 TYR P CA 1
ATOM 1875 C C . TYR B 2 36 ? 31.375 5.913 11.888 1.00 13.20 128 TYR P C 1
ATOM 1876 O O . TYR B 2 36 ? 31.691 5.113 10.998 1.00 13.83 128 TYR P O 1
ATOM 1885 N N . ALA B 2 37 ? 30.602 6.986 11.712 1.00 12.10 129 ALA P N 1
ATOM 1886 C CA . ALA B 2 37 ? 29.861 7.278 10.499 1.00 13.91 129 ALA P CA 1
ATOM 1887 C C . ALA B 2 37 ? 30.697 7.726 9.288 1.00 13.84 129 ALA P C 1
ATOM 1888 O O . ALA B 2 37 ? 30.210 7.663 8.147 1.00 13.80 129 ALA P O 1
ATOM 1890 N N . THR B 2 38 ? 31.921 8.213 9.526 1.00 11.11 130 THR P N 1
ATOM 1891 C CA . THR B 2 38 ? 32.837 8.550 8.440 1.00 12.53 130 THR P CA 1
ATOM 1892 C C . THR B 2 38 ? 34.233 8.024 8.728 1.00 15.41 130 THR P C 1
ATOM 1893 O O . THR B 2 38 ? 34.613 7.872 9.887 1.00 15.85 130 THR P O 1
ATOM 1897 N N . GLU B 2 39 ? 35.008 7.779 7.676 1.00 13.41 131 GLU P N 1
ATOM 1898 C CA . GLU B 2 39 ? 36.390 7.351 7.851 1.00 16.66 131 GLU P CA 1
ATOM 1899 C C . GLU B 2 39 ? 37.210 8.477 8.498 1.00 16.49 131 GLU P C 1
ATOM 1900 O O . GLU B 2 39 ? 38.119 8.194 9.278 1.00 15.55 131 GLU P O 1
ATOM 1906 N N . GLU B 2 40 ? 36.842 9.731 8.222 1.00 15.72 132 GLU P N 1
ATOM 1907 C CA . GLU B 2 40 ? 37.487 10.920 8.847 1.00 17.51 132 GLU P CA 1
ATOM 1908 C C . GLU B 2 40 ? 37.275 10.936 10.377 1.00 17.17 132 GLU P C 1
ATOM 1909 O O . GLU B 2 40 ? 38.217 11.148 11.143 1.00 16.16 132 GLU P O 1
ATOM 1919 N N . GLU B 2 41 ? 36.048 10.673 10.824 1.00 19.84 133 GLU P N 1
ATOM 1920 C CA . GLU B 2 41 ? 35.764 10.553 12.264 1.00 18.34 133 GLU P CA 1
ATOM 1921 C C . GLU B 2 41 ? 36.562 9.391 12.890 1.00 18.41 133 GLU P C 1
ATOM 1922 O O . GLU B 2 41 ? 37.168 9.560 13.956 1.00 16.65 133 GLU P O 1
ATOM 1928 N N . LYS B 2 42 ? 36.577 8.226 12.235 1.00 15.17 134 LYS P N 1
ATOM 1929 C CA . LYS B 2 42 ? 37.299 7.056 12.788 1.00 16.10 134 LYS P CA 1
ATOM 1930 C C . LYS B 2 42 ? 38.787 7.340 12.968 1.00 14.17 134 LYS P C 1
ATOM 1931 O O . LYS B 2 42 ? 39.364 7.019 14.010 1.00 11.95 134 LYS P O 1
ATOM 1937 N N . GLN B 2 43 ? 39.410 7.935 11.956 1.00 16.40 135 GLN P N 1
ATOM 1938 C CA . GLN B 2 43 ? 40.827 8.294 12.050 1.00 19.16 135 GLN P CA 1
ATOM 1939 C C . GLN B 2 43 ? 41.078 9.329 13.163 1.00 17.33 135 GLN P C 1
ATOM 1940 O O . GLN B 2 43 ? 42.053 9.198 13.883 1.00 13.24 135 GLN P O 1
ATOM 1946 N N . ARG B 2 44 ? 40.190 10.318 13.321 1.00 14.53 136 ARG P N 1
ATOM 1947 C CA . ARG B 2 44 ? 40.283 11.267 14.443 1.00 15.16 136 ARG P CA 1
ATOM 1948 C C . ARG B 2 44 ? 40.158 10.560 15.802 1.00 12.33 136 ARG P C 1
ATOM 1949 O O . ARG B 2 44 ? 40.918 10.828 16.717 1.00 10.40 136 ARG P O 1
ATOM 1957 N N . ARG B 2 45 ? 39.179 9.671 15.923 1.00 10.74 137 ARG P N 1
ATOM 1958 C CA . ARG B 2 45 ? 38.922 8.976 17.161 1.00 12.08 137 ARG P CA 1
ATOM 1959 C C . ARG B 2 45 ? 40.043 7.973 17.483 1.00 12.92 137 ARG P C 1
ATOM 1960 O O . ARG B 2 45 ? 40.385 7.772 18.641 1.00 14.62 137 ARG P O 1
ATOM 1968 N N . TYR B 2 46 ? 40.628 7.372 16.456 1.00 14.39 138 TYR P N 1
ATOM 1969 C CA . TYR B 2 46 ? 41.773 6.494 16.641 1.00 13.38 138 TYR P CA 1
ATOM 1970 C C . TYR B 2 46 ? 42.966 7.273 17.213 1.00 15.21 138 TYR P C 1
ATOM 1971 O O . TYR B 2 46 ? 43.640 6.809 18.155 1.00 12.02 138 TYR P O 1
ATOM 1980 N N . ALA B 2 47 ? 43.208 8.457 16.652 1.00 12.16 139 ALA P N 1
ATOM 1981 C CA . ALA B 2 47 ? 44.315 9.297 17.103 1.00 13.89 139 ALA P CA 1
ATOM 1982 C C . ALA B 2 47 ? 44.118 9.733 18.555 1.00 12.22 139 ALA P C 1
ATOM 1983 O O . ALA B 2 47 ? 45.060 9.678 19.349 1.00 14.31 139 ALA P O 1
ATOM 1985 N N . ILE B 2 48 ? 42.896 10.131 18.906 1.00 14.64 140 ILE P N 1
ATOM 1986 C CA . ILE B 2 48 ? 42.576 10.532 20.290 1.00 13.77 140 ILE P CA 1
ATOM 1987 C C . ILE B 2 48 ? 42.733 9.350 21.241 1.00 16.52 140 ILE P C 1
ATOM 1988 O O . ILE B 2 48 ? 43.334 9.481 22.316 1.00 15.35 140 ILE P O 1
ATOM 1993 N N . PHE B 2 49 ? 42.201 8.202 20.827 1.00 15.45 141 PHE P N 1
ATOM 1994 C CA . PHE B 2 49 ? 42.337 6.953 21.577 1.00 17.64 141 PHE P CA 1
ATOM 1995 C C . PHE B 2 49 ? 43.798 6.593 21.854 1.00 16.26 141 PHE P C 1
ATOM 1996 O O . PHE B 2 49 ? 44.164 6.292 22.995 1.00 16.82 141 PHE P O 1
ATOM 2004 N N . LYS B 2 50 ? 44.628 6.631 20.819 1.00 15.76 142 LYS P N 1
ATOM 2005 C CA . LYS B 2 50 ? 46.047 6.347 20.982 1.00 15.62 142 LYS P CA 1
ATOM 2006 C C . LYS B 2 50 ? 46.687 7.301 21.983 1.00 15.74 142 LYS P C 1
ATOM 2007 O O . LYS B 2 50 ? 47.418 6.873 22.873 1.00 15.51 142 LYS P O 1
ATOM 2013 N N . ASN B 2 51 ? 46.401 8.588 21.842 1.00 12.62 143 ASN P N 1
ATOM 2014 C CA . ASN B 2 51 ? 46.948 9.575 22.760 1.00 14.35 143 ASN P CA 1
ATOM 2015 C C . ASN B 2 51 ? 46.541 9.318 24.205 1.00 15.32 143 ASN P C 1
ATOM 2016 O O . ASN B 2 51 ? 47.388 9.385 25.115 1.00 14.04 143 ASN P O 1
ATOM 2021 N N . ASN B 2 52 ? 45.266 9.000 24.413 1.00 13.21 144 ASN P N 1
ATOM 2022 C CA . ASN B 2 52 ? 44.772 8.668 25.761 1.00 14.70 144 ASN P CA 1
ATOM 2023 C C . ASN B 2 52 ? 45.380 7.376 26.313 1.00 14.76 144 ASN P C 1
ATOM 2024 O O . ASN B 2 52 ? 45.713 7.283 27.501 1.00 14.89 144 ASN P O 1
ATOM 2029 N N . LEU B 2 53 ? 45.502 6.374 25.454 1.00 12.84 145 LEU P N 1
ATOM 2030 C CA . LEU B 2 53 ? 46.092 5.094 25.832 1.00 16.06 145 LEU P CA 1
ATOM 2031 C C . LEU B 2 53 ? 47.543 5.285 26.292 1.00 16.09 145 LEU P C 1
ATOM 2032 O O . LEU B 2 53 ? 47.970 4.729 27.320 1.00 16.61 145 LEU P O 1
ATOM 2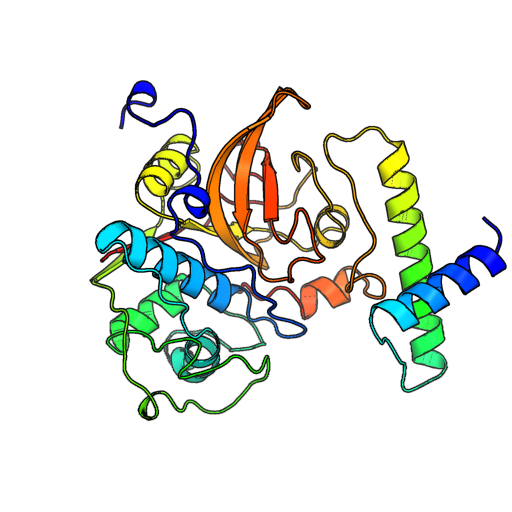037 N N . VAL B 2 54 ? 48.298 6.076 25.536 1.00 15.01 146 VAL P N 1
ATOM 2038 C CA . VAL B 2 54 ? 49.689 6.354 25.881 1.00 13.91 146 VAL P CA 1
ATOM 2039 C C . VAL B 2 54 ? 49.733 7.104 27.215 1.00 15.95 146 VAL P C 1
ATOM 2040 O O . VAL B 2 54 ? 50.534 6.774 28.111 1.00 12.49 146 VAL P O 1
ATOM 2044 N N . TYR B 2 55 ? 48.832 8.072 27.370 1.00 13.35 147 TYR P N 1
ATOM 2045 C CA . TYR B 2 55 ? 48.753 8.809 28.614 1.00 11.15 147 TYR P CA 1
ATOM 2046 C C . TYR B 2 55 ? 48.516 7.923 29.818 1.00 12.82 147 TYR P C 1
ATOM 2047 O O . TYR B 2 55 ? 49.181 8.075 30.829 1.00 13.31 147 TYR P O 1
ATOM 2056 N N . ILE B 2 56 ? 47.553 7.004 29.697 1.00 11.05 148 ILE P N 1
ATOM 2057 C CA . ILE B 2 56 ? 47.156 6.121 30.778 1.00 9.95 148 ILE P CA 1
ATOM 2058 C C . ILE B 2 56 ? 48.322 5.221 31.164 1.00 11.11 148 ILE P C 1
ATOM 2059 O O . ILE B 2 56 ? 48.698 5.142 32.347 1.00 10.54 148 ILE P O 1
ATOM 2064 N N . HIS B 2 57 ? 48.899 4.564 30.155 1.00 10.88 149 HIS P N 1
ATOM 2065 C CA . HIS B 2 57 ? 50.030 3.687 30.351 1.00 14.27 149 HIS P CA 1
ATOM 2066 C C . HIS B 2 57 ? 51.205 4.393 31.019 1.00 13.91 149 HIS P C 1
ATOM 2067 O O . HIS B 2 57 ? 51.794 3.868 31.960 1.00 15.48 149 HIS P O 1
ATOM 2074 N N . THR B 2 58 ? 51.569 5.566 30.514 1.00 13.93 150 THR P N 1
ATOM 2075 C CA . THR B 2 58 ? 52.660 6.346 31.106 1.00 14.01 150 THR P CA 1
ATOM 2076 C C . THR B 2 58 ? 52.375 6.738 32.545 1.00 14.66 150 THR P C 1
ATOM 2077 O O . THR B 2 58 ? 53.240 6.602 33.413 1.00 12.03 150 THR P O 1
ATOM 2081 N N . HIS B 2 59 ? 51.160 7.224 32.782 1.00 14.51 151 HIS P N 1
ATOM 2082 C CA . HIS B 2 59 ? 50.736 7.633 34.127 1.00 16.27 151 HIS P CA 1
ATOM 2083 C C . HIS B 2 59 ? 50.896 6.483 35.127 1.00 14.80 151 HIS P C 1
ATOM 2084 O O . HIS B 2 59 ? 51.431 6.650 36.231 1.00 12.19 151 HIS P O 1
ATOM 2091 N N . ASN B 2 60 ? 50.440 5.303 34.733 1.00 12.80 152 ASN P N 1
ATOM 2092 C CA . ASN B 2 60 ? 50.456 4.175 35.629 1.00 15.97 152 ASN P CA 1
ATOM 2093 C C . ASN B 2 60 ? 51.869 3.667 35.930 1.00 15.15 152 ASN P C 1
ATOM 2094 O O . ASN B 2 60 ? 52.023 2.859 36.829 1.00 14.35 152 ASN P O 1
ATOM 2099 N N . GLN B 2 61 ? 52.887 4.146 35.209 1.00 17.77 153 GLN P N 1
ATOM 2100 C CA . GLN B 2 61 ? 54.297 3.800 35.519 1.00 20.70 153 GLN P CA 1
ATOM 2101 C C . GLN B 2 61 ? 54.937 4.777 36.518 1.00 21.63 153 GLN P C 1
ATOM 2102 O O . GLN B 2 61 ? 56.058 4.552 36.984 1.00 19.02 153 GLN P O 1
ATOM 2113 N N . GLN B 2 62 ? 54.221 5.843 36.864 1.00 23.93 154 GLN P N 1
ATOM 2114 C CA . GLN B 2 62 ? 54.818 6.969 37.575 1.00 23.95 154 GLN P CA 1
ATOM 2115 C C . GLN B 2 62 ? 54.658 6.898 39.106 1.00 26.46 154 GLN P C 1
ATOM 2116 O O . GLN B 2 62 ? 55.168 7.752 39.828 1.00 26.89 154 GLN P O 1
ATOM 2122 N N . GLY B 2 63 ? 53.986 5.867 39.614 1.00 26.14 155 GLY P N 1
ATOM 2123 C CA . GLY B 2 63 ? 53.898 5.662 41.074 1.00 26.54 155 GLY P CA 1
ATOM 2124 C C . GLY B 2 63 ? 52.968 6.590 41.849 1.00 23.77 155 GLY P C 1
ATOM 2125 O O . GLY B 2 63 ? 53.229 6.915 43.004 1.00 27.55 155 GLY P O 1
ATOM 2126 N N . TYR B 2 64 ? 51.862 6.992 41.239 1.00 19.29 156 TYR P N 1
ATOM 2127 C CA . TYR B 2 64 ? 50.897 7.853 41.912 1.00 14.94 156 TYR P CA 1
ATOM 2128 C C . TYR B 2 64 ? 50.118 7.075 42.957 1.00 14.21 156 TYR P C 1
ATOM 2129 O O . TYR B 2 64 ? 50.154 5.855 42.960 1.00 11.21 156 TYR P O 1
ATOM 2138 N N . SER B 2 65 ? 49.375 7.796 43.794 1.00 13.30 157 SER P N 1
ATOM 2139 C CA . SER B 2 65 ? 48.457 7.206 44.774 1.00 15.50 157 SER P CA 1
ATOM 2140 C C . SER B 2 65 ? 47.244 6.581 44.104 1.00 13.61 157 SER P C 1
ATOM 2141 O O . SER B 2 65 ? 46.538 5.808 44.722 1.00 14.44 157 SER P O 1
ATOM 2144 N N . TYR B 2 66 ? 46.983 6.920 42.844 1.00 12.18 158 TYR P N 1
ATOM 2145 C CA . TYR B 2 66 ? 45.802 6.399 42.157 1.00 11.24 158 TYR P CA 1
ATOM 2146 C C . TYR B 2 66 ? 46.213 5.913 40.785 1.00 11.14 158 TYR P C 1
ATOM 2147 O O . TYR B 2 66 ? 47.215 6.356 40.229 1.00 10.80 158 TYR P O 1
ATOM 2156 N N . SER B 2 67 ? 45.427 5.001 40.240 1.00 9.84 159 SER P N 1
ATOM 2157 C CA . SER B 2 67 ? 45.659 4.510 38.897 1.00 11.65 159 SER P CA 1
ATOM 2158 C C . SER B 2 67 ? 44.628 5.074 37.900 1.00 12.88 159 SER P C 1
ATOM 2159 O O . SER B 2 67 ? 43.585 5.604 38.294 1.00 11.57 159 SER P O 1
ATOM 2162 N N . LEU B 2 68 ? 44.936 4.935 36.618 1.00 14.16 160 LEU P N 1
ATOM 2163 C CA . LEU B 2 68 ? 44.020 5.265 35.544 1.00 12.53 160 LEU P CA 1
ATOM 2164 C C . LEU B 2 68 ? 43.692 3.998 34.782 1.00 14.02 160 LEU P C 1
ATOM 2165 O O . LEU B 2 68 ? 44.466 3.033 34.796 1.00 9.09 160 LEU P O 1
ATOM 2170 N N . LYS B 2 69 ? 42.565 4.010 34.086 1.00 11.72 161 LYS P N 1
ATOM 2171 C CA . LYS B 2 69 ? 42.202 2.889 33.234 1.00 13.12 161 LYS P CA 1
ATOM 2172 C C . LYS B 2 69 ? 41.383 3.371 32.071 1.00 13.83 161 LYS P C 1
ATOM 2173 O O . LYS B 2 69 ? 40.537 4.254 32.221 1.00 12.55 161 LYS P O 1
ATOM 2179 N N . MET B 2 70 ? 41.626 2.784 30.904 1.00 14.97 162 MET P N 1
ATOM 2180 C CA . MET B 2 70 ? 40.775 3.033 29.745 1.00 15.54 162 MET P CA 1
ATOM 2181 C C . MET B 2 70 ? 39.288 2.768 30.075 1.00 15.61 162 MET P C 1
ATOM 2182 O O . MET B 2 70 ? 38.949 1.898 30.874 1.00 14.76 162 MET P O 1
ATOM 2187 N N . ASN B 2 71 ? 38.395 3.540 29.468 1.00 15.31 163 ASN P N 1
ATOM 2188 C CA . ASN B 2 71 ? 36.982 3.414 29.749 1.00 15.62 163 ASN P CA 1
ATOM 2189 C C . ASN B 2 71 ? 36.171 3.960 28.575 1.00 13.78 163 ASN P C 1
ATOM 2190 O O . ASN B 2 71 ? 36.749 4.236 27.521 1.00 13.91 163 ASN P O 1
ATOM 2195 N N . HIS B 2 72 ? 34.862 4.132 28.732 1.00 12.54 164 HIS P N 1
ATOM 2196 C CA . HIS B 2 72 ? 34.031 4.517 27.561 1.00 12.24 164 HIS P CA 1
ATOM 2197 C C . HIS B 2 72 ? 34.251 5.953 27.070 1.00 12.56 164 HIS P C 1
ATOM 2198 O O . HIS B 2 72 ? 33.727 6.323 26.019 1.00 13.19 164 HIS P O 1
ATOM 2205 N N . PHE B 2 73 ? 35.063 6.734 27.785 1.00 12.54 165 PHE P N 1
ATOM 2206 C CA . PHE B 2 73 ? 35.478 8.068 27.326 1.00 13.03 165 PHE P CA 1
ATOM 2207 C C . PHE B 2 73 ? 36.795 8.032 26.554 1.00 13.25 165 PHE P C 1
ATOM 2208 O O . PHE B 2 73 ? 37.354 9.092 26.229 1.00 14.51 165 PHE P O 1
ATOM 2216 N N . GLY B 2 74 ? 37.278 6.828 26.240 1.00 15.21 166 GLY P N 1
ATOM 2217 C CA . GLY B 2 74 ? 38.612 6.636 25.631 1.00 15.03 166 GLY P CA 1
ATOM 2218 C C . GLY B 2 74 ? 38.893 7.334 24.307 1.00 15.38 166 GLY P C 1
ATOM 2219 O O . GLY B 2 74 ? 40.042 7.612 23.976 1.00 17.31 166 GLY P O 1
ATOM 2220 N N . ASP B 2 75 ? 37.852 7.608 23.538 1.00 14.97 167 ASP P N 1
ATOM 2221 C CA . ASP B 2 75 ? 38.008 8.267 22.234 1.00 13.43 167 ASP P CA 1
ATOM 2222 C C . ASP B 2 75 ? 37.595 9.740 22.241 1.00 14.54 167 ASP P C 1
ATOM 2223 O O . ASP B 2 75 ? 37.377 10.321 21.175 1.00 12.07 167 ASP P O 1
ATOM 2228 N N . LEU B 2 76 ? 37.569 10.363 23.431 1.00 10.01 168 LEU P N 1
ATOM 2229 C CA . LEU B 2 76 ? 37.240 11.781 23.577 1.00 11.49 168 LEU P CA 1
ATOM 2230 C C . LEU B 2 76 ? 38.452 12.568 24.074 1.00 13.82 168 LEU P C 1
ATOM 2231 O O . LEU B 2 76 ? 39.222 12.091 24.933 1.00 13.44 168 LEU P O 1
ATOM 2236 N N . SER B 2 77 ? 38.602 13.773 23.542 1.00 13.57 169 SER P N 1
ATOM 2237 C CA . SER B 2 77 ? 39.591 14.726 24.026 1.00 14.64 169 SER P CA 1
ATOM 2238 C C . SER B 2 77 ? 39.015 15.427 25.236 1.00 17.01 169 SER P C 1
ATOM 2239 O O . SER B 2 77 ? 37.804 15.340 25.496 1.00 17.19 169 SER P O 1
ATOM 2242 N N . ARG B 2 78 ? 39.865 16.147 25.960 1.00 16.47 170 ARG P N 1
ATOM 2243 C CA . ARG B 2 78 ? 39.414 16.893 27.125 1.00 15.42 170 ARG P CA 1
ATOM 2244 C C . ARG B 2 78 ? 38.282 17.863 26.778 1.00 14.92 170 ARG P C 1
ATOM 2245 O O . ARG B 2 78 ? 37.292 17.949 27.503 1.00 15.40 170 ARG P O 1
ATOM 2253 N N . ASP B 2 79 ? 38.420 18.582 25.673 1.00 14.73 171 ASP P N 1
ATOM 2254 C CA . ASP B 2 79 ? 37.395 19.556 25.270 1.00 15.11 171 ASP P CA 1
ATOM 2255 C C . ASP B 2 79 ? 36.042 18.895 25.021 1.00 15.99 171 ASP P C 1
ATOM 2256 O O . ASP B 2 79 ? 35.006 19.405 25.449 1.00 16.52 171 ASP P O 1
ATOM 2261 N N . GLU B 2 80 ? 36.050 17.759 24.324 1.00 15.75 172 GLU P N 1
ATOM 2262 C CA . GLU B 2 80 ? 34.810 17.044 24.025 1.00 16.82 172 GLU P CA 1
ATOM 2263 C C . GLU B 2 80 ? 34.179 16.481 25.299 1.00 18.32 172 GLU P C 1
ATOM 2264 O O . GLU B 2 80 ? 32.968 16.563 25.508 1.00 18.73 172 GLU P O 1
ATOM 2270 N N . PHE B 2 81 ? 35.023 15.923 26.152 1.00 17.92 173 PHE P N 1
ATOM 2271 C CA . PHE B 2 81 ? 34.603 15.397 27.446 1.00 18.15 173 PHE P CA 1
ATOM 2272 C C . PHE B 2 81 ? 33.914 16.477 28.289 1.00 18.27 173 PHE P C 1
ATOM 2273 O O . PHE B 2 81 ? 32.798 16.277 28.790 1.00 20.59 173 PHE P O 1
ATOM 2281 N N . ARG B 2 82 ? 34.556 17.634 28.385 1.00 18.06 174 ARG P N 1
ATOM 2282 C CA . ARG B 2 82 ? 34.061 18.756 29.179 1.00 19.04 174 ARG P CA 1
ATOM 2283 C C . ARG B 2 82 ? 32.746 19.291 28.639 1.00 21.09 174 ARG P C 1
ATOM 2284 O O . ARG B 2 82 ? 31.843 19.627 29.399 1.00 20.40 174 ARG P O 1
ATOM 2292 N N . ARG B 2 83 ? 32.657 19.390 27.321 1.00 20.79 175 ARG P N 1
ATOM 2293 C CA . ARG B 2 83 ? 31.546 20.082 26.698 1.00 19.54 175 ARG P CA 1
ATOM 2294 C C . ARG B 2 83 ? 30.240 19.300 26.849 1.00 19.94 175 ARG P C 1
ATOM 2295 O O . ARG B 2 83 ? 29.175 19.901 26.908 1.00 15.94 175 ARG P O 1
ATOM 2309 N N . LYS B 2 84 ? 30.305 17.978 26.920 1.00 21.81 176 LYS P N 1
ATOM 2310 C CA . LYS B 2 84 ? 29.075 17.184 26.801 1.00 24.59 176 LYS P CA 1
ATOM 2311 C C . LYS B 2 84 ? 28.802 16.170 27.905 1.00 22.72 176 LYS P C 1
ATOM 2312 O O . LYS B 2 84 ? 27.664 15.697 28.013 1.00 22.98 176 LYS P O 1
ATOM 2318 N N . TYR B 2 85 ? 29.811 15.839 28.713 1.00 21.18 177 TYR P N 1
ATOM 2319 C CA . TYR B 2 85 ? 29.719 14.703 29.651 1.00 21.68 177 TYR P CA 1
ATOM 2320 C C . TYR B 2 85 ? 29.738 15.115 31.122 1.00 23.33 177 TYR P C 1
ATOM 2321 O O . TYR B 2 85 ? 29.786 14.247 32.005 1.00 24.52 177 TYR P O 1
ATOM 2330 N N . LEU B 2 86 ? 29.659 16.424 31.379 1.00 19.29 178 LEU P N 1
ATOM 2331 C CA . LEU B 2 86 ? 29.731 16.958 32.726 1.00 20.34 178 LEU P CA 1
ATOM 2332 C C . LEU B 2 86 ? 28.383 17.620 33.023 1.00 22.99 178 LEU P C 1
ATOM 2333 O O . LEU B 2 86 ? 27.396 16.889 33.172 1.00 23.34 178 LEU P O 1
ATOM 2338 N N . GLY B 2 87 ? 28.309 18.962 33.112 1.00 21.16 179 GLY P N 1
ATOM 2339 C CA . GLY B 2 87 ? 27.010 19.663 33.117 1.00 18.26 179 GLY P CA 1
ATOM 2340 C C . GLY B 2 87 ? 26.671 20.633 34.244 1.00 15.99 179 GLY P C 1
ATOM 2341 O O . GLY B 2 87 ? 25.531 21.111 34.346 1.00 15.83 179 GLY P O 1
ATOM 2342 N N . PHE B 2 88 ? 27.631 20.950 35.099 1.00 17.21 180 PHE P N 1
ATOM 2343 C CA . PHE B 2 88 ? 27.360 21.881 36.175 1.00 16.55 180 PHE P CA 1
ATOM 2344 C C . PHE B 2 88 ? 27.662 23.267 35.658 1.00 20.21 180 PHE P C 1
ATOM 2345 O O . PHE B 2 88 ? 28.780 23.534 35.193 1.00 19.48 180 PHE P O 1
ATOM 2353 N N . LYS B 2 89 ? 26.650 24.127 35.754 1.00 22.36 181 LYS P N 1
ATOM 2354 C CA . LYS B 2 89 ? 26.674 25.486 35.245 1.00 28.29 181 LYS P CA 1
ATOM 2355 C C . LYS B 2 89 ? 26.120 26.394 36.357 1.00 30.89 181 LYS P C 1
ATOM 2356 O O . LYS B 2 89 ? 24.938 26.321 36.681 1.00 31.56 181 LYS P O 1
ATOM 2362 N N . LYS B 2 90 ? 26.973 27.219 36.960 1.00 33.14 182 LYS P N 1
ATOM 2363 C CA . LYS B 2 90 ? 26.546 28.081 38.067 1.00 36.56 182 LYS P CA 1
ATOM 2364 C C . LYS B 2 90 ? 25.956 29.391 37.549 1.00 37.58 182 LYS P C 1
ATOM 2365 O O . LYS B 2 90 ? 24.773 29.460 37.205 1.00 39.23 182 LYS P O 1
#

Solvent-accessible surface area: 13407 Å² total; per-residue (Å²): 164,109,101,100,120,24,58,104,36,5,37,13,72,100,126,41,7,22,4,112,25,37,40,1,165,49,0,4,0,0,0,0,16,3,0,1,6,0,0,2,0,8,28,6,42,135,62,64,138,68,46,36,0,0,0,0,0,0,0,10,21,0,121,103,34,46,1,69,1,29,72,2,3,27,4,32,40,0,0,64,13,1,68,86,46,36,0,0,0,18,29,132,50,0,65,46,96,7,131,79,61,147,60,89,19,180,73,25,134,43,60,2,127,14,137,15,58,124,73,4,94,80,147,35,43,54,20,0,56,36,10,0,32,149,8,0,0,0,0,0,0,13,0,5,34,55,20,1,1,0,1,56,76,21,3,2,27,12,104,32,27,55,108,32,22,0,1,3,4,0,0,0,5,14,85,24,177,157,28,176,75,51,24,0,6,0,16,4,5,2,9,85,60,2,7,114,93,0,18,0,32,0,5,4,109,83,45,112,75,4,4,2,0,0,6,51,23,1,2,27,5,48,47,148,167,80,60,72,27,95,102,24,10,67,61,7,36,84,134,69,92,53,99,45,110,69,118,115,58,77,107,117,28,36,46,20,3,49,105,6,26,67,59,10,78,57,12,73,123,104,73,100,38,14,34,3,113,34,4,54,4,0,4,15,31,101,72,21,0,99,150,102,42,1,15,13,112,178